Protein AF-A0A315W6N1-F1 (afdb_monomer_lite)

Structure (mmCIF, N/CA/C/O backbone):
data_AF-A0A315W6N1-F1
#
_entry.id   AF-A0A315W6N1-F1
#
loop_
_atom_site.group_PDB
_atom_site.id
_atom_site.type_symbol
_atom_site.label_atom_id
_atom_site.label_alt_id
_atom_site.label_comp_id
_atom_site.label_asym_id
_atom_site.label_entity_id
_atom_site.label_seq_id
_atom_site.pdbx_PDB_ins_code
_atom_site.Cartn_x
_atom_site.Cartn_y
_atom_site.Cartn_z
_atom_site.occupancy
_atom_site.B_iso_or_equiv
_atom_site.auth_seq_id
_atom_site.auth_comp_id
_atom_site.auth_asym_id
_atom_site.auth_atom_id
_atom_site.pdbx_PDB_model_num
ATOM 1 N N . MET A 1 1 ? 0.688 -37.780 56.821 1.00 41.09 1 MET A N 1
ATOM 2 C CA . MET A 1 1 ? -0.198 -38.373 55.803 1.00 41.09 1 MET A CA 1
ATOM 3 C C . MET A 1 1 ? -1.465 -37.542 55.760 1.00 41.09 1 MET A C 1
ATOM 5 O O . MET A 1 1 ? -2.356 -37.857 56.520 1.00 41.09 1 MET A O 1
ATOM 9 N N . GLU A 1 2 ? -1.537 -36.504 54.927 1.00 34.81 2 GLU A N 1
ATOM 10 C CA . GLU A 1 2 ? -2.810 -35.935 54.454 1.00 34.81 2 GLU A CA 1
ATOM 11 C C . GLU A 1 2 ? -2.574 -35.399 53.032 1.00 34.81 2 GLU A C 1
ATOM 13 O O . GLU A 1 2 ? -1.583 -34.718 52.773 1.00 34.81 2 GLU A O 1
ATOM 18 N N . ASN A 1 3 ? -3.429 -35.819 52.099 1.00 36.28 3 ASN A N 1
ATOM 19 C CA . ASN A 1 3 ? -3.383 -35.550 50.659 1.00 36.28 3 ASN A CA 1
ATOM 20 C C . ASN A 1 3 ? -4.446 -34.479 50.334 1.00 36.28 3 ASN A C 1
ATOM 22 O O . ASN A 1 3 ? -5.565 -34.609 50.836 1.00 36.28 3 ASN A O 1
ATOM 26 N N . PRO A 1 4 ? -4.163 -33.450 49.512 1.00 49.31 4 PRO A N 1
ATOM 27 C CA . PRO A 1 4 ? -5.117 -32.387 49.226 1.00 49.31 4 PRO A CA 1
ATOM 28 C C . PRO A 1 4 ? -6.040 -32.770 48.061 1.00 49.31 4 PRO A C 1
ATOM 30 O O . PRO A 1 4 ? -5.593 -33.142 46.974 1.00 49.31 4 PRO A O 1
ATOM 33 N N . ALA A 1 5 ? -7.350 -32.636 48.259 1.00 43.50 5 ALA A N 1
ATOM 34 C CA . ALA A 1 5 ? -8.322 -32.740 47.178 1.00 43.50 5 ALA A CA 1
ATOM 35 C C . ALA A 1 5 ? -8.389 -31.416 46.399 1.00 43.50 5 ALA A C 1
ATOM 37 O O . ALA A 1 5 ? -9.042 -30.454 46.792 1.00 43.50 5 ALA A O 1
ATOM 38 N N . ASN A 1 6 ? -7.648 -31.404 45.292 1.00 46.44 6 ASN A N 1
ATOM 39 C CA . ASN A 1 6 ? -7.993 -30.840 43.988 1.00 46.44 6 ASN A CA 1
ATOM 40 C C . ASN A 1 6 ? -9.390 -30.186 43.885 1.00 46.44 6 ASN A C 1
ATOM 42 O O . ASN A 1 6 ? -10.409 -30.871 43.952 1.00 46.44 6 ASN A O 1
ATOM 46 N N . ASN A 1 7 ? -9.428 -28.891 43.562 1.00 38.75 7 ASN A N 1
ATOM 47 C CA . ASN A 1 7 ? -10.513 -28.362 42.741 1.00 38.75 7 ASN A CA 1
ATOM 48 C C . ASN A 1 7 ? -9.963 -27.386 41.698 1.00 38.75 7 ASN A C 1
ATOM 50 O O . ASN A 1 7 ? -9.967 -26.165 41.853 1.00 38.75 7 ASN A O 1
ATOM 54 N N . SER A 1 8 ? -9.452 -27.979 40.626 1.00 47.84 8 SER A N 1
ATOM 55 C CA . SER A 1 8 ? -9.301 -27.348 39.324 1.00 47.84 8 SER A CA 1
ATOM 56 C C . SER A 1 8 ? -10.637 -26.758 38.851 1.00 47.84 8 SER A C 1
ATOM 58 O O . SER A 1 8 ? -11.593 -27.467 38.550 1.00 47.84 8 SER A O 1
ATOM 60 N N . LYS A 1 9 ? -10.693 -25.430 38.730 1.00 38.56 9 LYS A N 1
ATOM 61 C CA . LYS A 1 9 ? -11.687 -24.747 37.896 1.00 38.56 9 LYS A CA 1
ATOM 62 C C . LYS A 1 9 ? -10.965 -23.935 36.832 1.00 38.56 9 LYS A C 1
ATOM 64 O O . LYS A 1 9 ? -10.601 -22.784 37.045 1.00 38.56 9 LYS A O 1
ATOM 69 N N . HIS A 1 10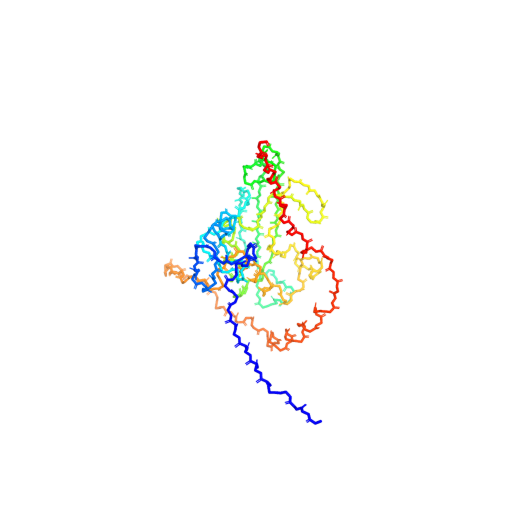 ? -10.787 -24.552 35.669 1.00 45.28 10 HIS A N 1
ATOM 70 C CA . HIS A 1 10 ? -10.715 -23.807 34.420 1.00 45.28 10 HIS A CA 1
ATOM 71 C C . HIS A 1 10 ? -12.107 -23.235 34.124 1.00 45.28 10 HIS A C 1
ATOM 73 O O . HIS A 1 10 ? -13.071 -23.989 34.005 1.00 45.28 10 HIS A O 1
ATOM 79 N N . ALA A 1 11 ? -12.201 -21.912 33.994 1.00 37.06 11 ALA A N 1
ATOM 80 C CA . ALA A 1 11 ? -13.303 -21.230 33.325 1.00 37.06 11 ALA A CA 1
ATOM 81 C C . ALA A 1 11 ? -12.734 -20.022 32.569 1.00 37.06 11 ALA A C 1
ATOM 83 O O . ALA A 1 11 ? -12.461 -18.961 33.126 1.00 37.06 11 ALA A O 1
ATOM 84 N N . ASP A 1 12 ? -12.499 -20.258 31.287 1.00 48.00 12 ASP A N 1
ATOM 85 C CA . ASP A 1 12 ? -12.199 -19.287 30.249 1.00 48.00 12 ASP A CA 1
ATOM 86 C C . ASP A 1 12 ? -13.423 -18.383 30.002 1.00 48.00 12 ASP A C 1
ATOM 88 O O . ASP A 1 12 ? -14.445 -18.851 29.508 1.00 48.00 12 ASP A O 1
ATOM 92 N N . SER A 1 13 ? -13.343 -17.110 30.410 1.00 55.47 13 SER A N 1
ATOM 93 C CA . SER A 1 13 ? -13.981 -15.955 29.754 1.00 55.47 13 SER A CA 1
ATOM 94 C C . SER A 1 13 ? -13.585 -14.686 30.515 1.00 55.47 13 SER A C 1
ATOM 96 O O . SER A 1 13 ? -14.307 -14.231 31.409 1.00 55.47 13 SER A O 1
ATOM 98 N N . THR A 1 14 ? -12.427 -14.098 30.224 1.00 60.78 14 THR A N 1
ATOM 99 C CA . THR A 1 14 ? -12.095 -12.806 30.834 1.00 60.78 14 THR A CA 1
ATOM 100 C C . THR A 1 14 ? -13.038 -11.772 30.228 1.00 60.78 14 THR A C 1
ATOM 102 O O . THR A 1 14 ? -12.914 -11.377 29.072 1.00 60.78 14 THR A O 1
ATOM 105 N N . GLY A 1 15 ? -14.064 -11.370 30.981 1.00 82.75 15 GLY A N 1
ATOM 106 C CA . GLY A 1 15 ? -15.025 -10.328 30.605 1.00 82.75 15 GLY A CA 1
ATOM 107 C C . GLY A 1 15 ? -14.396 -8.935 30.513 1.00 82.75 15 GLY A C 1
ATOM 108 O O . GLY A 1 15 ? -15.095 -7.945 30.725 1.00 82.75 15 GLY A O 1
ATOM 109 N N . ASP A 1 16 ? -13.102 -8.877 30.211 1.00 94.56 16 ASP A N 1
ATOM 110 C CA . ASP A 1 16 ? -12.233 -7.719 30.198 1.00 94.56 16 ASP A CA 1
ATOM 111 C C . ASP A 1 16 ? -12.015 -7.253 28.761 1.00 94.56 16 ASP A C 1
ATOM 113 O O . ASP A 1 16 ? -11.921 -8.017 27.799 1.00 94.56 16 ASP A O 1
ATOM 117 N N . CYS A 1 17 ? -11.972 -5.943 28.603 1.00 95.75 17 CYS A N 1
ATOM 118 C CA . CYS A 1 17 ? -11.804 -5.275 27.336 1.00 95.75 17 CYS A CA 1
ATOM 119 C C . CYS A 1 17 ? -10.320 -5.252 26.972 1.00 95.75 17 CYS A C 1
ATOM 121 O O . CYS A 1 17 ? -9.529 -4.601 27.645 1.00 95.75 17 CYS A O 1
ATOM 123 N N . ALA A 1 18 ? -9.936 -5.841 25.838 1.00 94.81 18 ALA A N 1
ATOM 124 C CA . ALA A 1 18 ? -8.539 -5.840 25.382 1.00 94.81 18 ALA A CA 1
ATOM 125 C C . ALA A 1 18 ? -7.976 -4.447 25.000 1.00 94.81 18 ALA A C 1
ATOM 127 O O . ALA A 1 18 ? -6.825 -4.350 24.586 1.00 94.81 18 ALA A O 1
ATOM 128 N N . ILE A 1 19 ? -8.778 -3.377 25.091 1.00 95.88 19 ILE A N 1
ATOM 129 C CA . ILE A 1 19 ? -8.357 -1.999 24.790 1.00 95.88 19 ILE A CA 1
ATOM 130 C C . ILE A 1 19 ? -8.013 -1.233 26.074 1.00 95.88 19 ILE A C 1
ATOM 132 O O . ILE A 1 19 ? -6.941 -0.641 26.145 1.00 95.88 19 ILE A O 1
ATOM 136 N N . CYS A 1 20 ? -8.904 -1.226 27.074 1.00 96.50 20 CYS A N 1
ATOM 137 C CA . CYS A 1 20 ? -8.660 -0.544 28.354 1.00 96.50 20 CYS A CA 1
ATOM 138 C C . CYS A 1 20 ? -8.134 -1.472 29.456 1.00 96.50 20 CYS A C 1
ATOM 140 O O . CYS A 1 20 ? -7.689 -0.979 30.482 1.00 96.50 20 CYS A O 1
ATOM 142 N N . LEU A 1 21 ? -8.147 -2.790 29.231 1.00 94.81 21 LEU A N 1
ATOM 143 C CA . LEU A 1 21 ? -7.741 -3.836 30.179 1.00 94.81 21 LEU A CA 1
ATOM 144 C C . LEU A 1 21 ? -8.609 -3.913 31.448 1.00 94.81 21 LEU A C 1
ATOM 146 O O . LEU A 1 21 ? -8.225 -4.546 32.424 1.00 94.81 21 LEU A O 1
ATOM 150 N N . GLU A 1 22 ? -9.794 -3.307 31.415 1.00 95.81 22 GLU A N 1
ATOM 151 C CA . GLU A 1 22 ? -10.796 -3.346 32.483 1.00 95.81 22 GLU A CA 1
ATOM 152 C C . GLU A 1 22 ? -12.019 -4.165 32.058 1.00 95.81 22 GLU A C 1
ATOM 154 O O . GLU A 1 22 ? -12.224 -4.420 30.868 1.00 95.81 22 GLU A O 1
ATOM 159 N N . ARG A 1 23 ? -12.892 -4.510 33.012 1.00 96.38 23 ARG A N 1
ATOM 160 C CA . ARG A 1 23 ? -14.162 -5.194 32.735 1.00 96.38 23 ARG A CA 1
ATOM 161 C C . ARG A 1 23 ? -14.982 -4.441 31.683 1.00 96.38 23 ARG A C 1
ATOM 163 O O . ARG A 1 23 ? -15.163 -3.228 31.771 1.00 96.38 23 ARG A O 1
ATOM 170 N N . ILE A 1 24 ? -15.528 -5.170 30.712 1.00 96.81 24 ILE A N 1
ATOM 171 C CA . ILE A 1 24 ? -16.281 -4.600 29.592 1.00 96.81 24 ILE A CA 1
ATOM 172 C C . ILE A 1 24 ? -17.498 -3.809 30.091 1.00 96.81 24 ILE A C 1
ATOM 174 O O . ILE A 1 24 ? -18.449 -4.374 30.631 1.00 96.81 24 ILE A O 1
ATOM 178 N N . GLN A 1 25 ? -17.495 -2.507 29.807 1.00 95.94 25 GLN A N 1
ATOM 179 C CA . GLN A 1 25 ? -18.607 -1.583 30.034 1.00 95.94 25 GLN A CA 1
ATOM 180 C C . GLN A 1 25 ? -19.363 -1.330 28.729 1.00 95.94 25 GLN A C 1
ATOM 182 O O . GLN A 1 25 ? -18.738 -1.058 27.705 1.00 95.94 25 GLN A O 1
ATOM 187 N N . ARG A 1 26 ? -20.705 -1.379 28.745 1.00 95.94 26 ARG A N 1
ATOM 188 C CA . ARG A 1 26 ? -21.548 -1.228 27.534 1.00 95.94 26 ARG A CA 1
ATOM 189 C C . ARG A 1 26 ? -21.037 -2.114 26.385 1.00 95.94 26 ARG A C 1
ATOM 191 O O . ARG A 1 26 ? -20.502 -1.629 25.388 1.00 95.94 26 ARG A O 1
ATOM 198 N N . LYS A 1 27 ? -21.142 -3.433 26.577 1.00 96.56 27 LYS A N 1
ATOM 199 C CA . LYS A 1 27 ? -20.578 -4.457 25.685 1.00 96.56 27 LYS A CA 1
ATOM 200 C C . LYS A 1 27 ? -21.007 -4.249 24.232 1.00 96.56 27 LYS A C 1
ATOM 202 O O . LYS A 1 27 ? -22.193 -4.279 23.918 1.00 96.56 27 LYS A O 1
ATOM 207 N N . LYS A 1 28 ? -20.022 -4.145 23.341 1.00 96.81 28 LYS A N 1
ATOM 208 C CA . LYS A 1 28 ? -20.209 -4.187 21.889 1.00 96.81 28 LYS A CA 1
ATOM 209 C C . LYS A 1 28 ? -19.492 -5.408 21.328 1.00 96.81 28 LYS A C 1
ATOM 211 O O . LYS A 1 28 ? -18.271 -5.517 21.443 1.00 96.81 28 LYS A O 1
ATOM 216 N N . THR A 1 29 ? -20.249 -6.324 20.733 1.00 96.19 29 THR A N 1
ATOM 217 C CA . THR A 1 29 ? -19.716 -7.531 20.088 1.00 96.19 29 THR A CA 1
ATOM 218 C C . THR A 1 29 ? -19.671 -7.328 18.583 1.00 96.19 29 THR A C 1
ATOM 220 O O . THR A 1 29 ? -20.658 -6.941 17.960 1.00 96.19 29 THR A O 1
ATOM 223 N N . LEU A 1 30 ? -18.500 -7.555 17.998 1.00 95.88 30 LEU A N 1
ATOM 224 C CA . LEU A 1 30 ? -18.283 -7.422 16.563 1.00 95.88 30 LEU A CA 1
ATOM 225 C C . LEU A 1 30 ? -18.677 -8.710 15.817 1.00 95.88 30 LEU A C 1
ATOM 227 O O . LEU A 1 30 ? -18.815 -9.764 16.426 1.00 95.88 30 LEU A O 1
ATOM 231 N N . LYS A 1 31 ? -18.772 -8.664 14.478 1.00 93.50 31 LYS A N 1
ATOM 232 C CA . LYS A 1 31 ? -19.090 -9.843 13.632 1.00 93.50 31 LYS A CA 1
ATOM 233 C C . LYS A 1 31 ? -18.074 -10.987 13.757 1.00 93.50 31 LYS A C 1
ATOM 235 O O . LYS A 1 31 ? -18.389 -12.127 13.453 1.00 93.50 31 LYS A O 1
ATOM 240 N N . CYS A 1 32 ? -16.849 -10.681 14.182 1.00 94.69 32 CYS A N 1
ATOM 241 C CA . CYS A 1 32 ? -15.812 -11.663 14.493 1.00 94.69 32 CYS A CA 1
ATOM 242 C C . CYS A 1 32 ? -15.909 -12.208 15.930 1.00 94.69 32 CYS A C 1
ATOM 244 O O . CYS A 1 32 ? -14.930 -12.749 16.427 1.00 94.69 32 CYS A O 1
ATOM 246 N N . GLN A 1 33 ? -17.034 -11.996 16.620 1.00 95.56 33 GLN A N 1
ATOM 247 C CA . GLN A 1 33 ? -17.352 -12.460 17.978 1.00 95.56 33 GLN A CA 1
ATOM 248 C C . GLN A 1 33 ? -16.499 -11.889 19.128 1.00 95.56 33 GLN A C 1
ATOM 250 O O . GLN A 1 33 ? -16.833 -12.076 20.297 1.00 95.56 33 GLN A O 1
ATOM 255 N N . HIS A 1 34 ? -15.467 -11.100 18.835 1.00 96.06 34 HIS A N 1
ATOM 256 C CA . HIS A 1 34 ? -14.735 -10.335 19.846 1.00 96.06 34 HIS A CA 1
ATOM 257 C C . HIS A 1 34 ? -15.589 -9.207 20.440 1.00 96.06 34 HIS A C 1
ATOM 259 O O . HIS A 1 34 ? -16.316 -8.517 19.719 1.00 96.06 34 HIS A O 1
ATOM 265 N N . SER A 1 35 ? -15.480 -9.013 21.756 1.00 97.38 35 SER A N 1
ATOM 266 C CA . SER A 1 35 ? -16.266 -8.041 22.521 1.00 97.38 35 SER A CA 1
ATOM 267 C C . SER A 1 35 ? -15.374 -7.013 23.213 1.00 97.38 35 SER A C 1
ATOM 269 O O . SER A 1 35 ? -14.309 -7.355 23.714 1.00 97.38 35 SER A O 1
ATOM 271 N N . PHE A 1 36 ? -15.824 -5.760 23.249 1.00 97.88 36 PHE A N 1
ATOM 272 C CA . PHE A 1 36 ? -15.099 -4.626 23.833 1.00 97.88 36 PHE A CA 1
ATOM 273 C C . PHE A 1 36 ? -16.079 -3.676 24.531 1.00 97.88 36 PHE A C 1
ATOM 275 O O . PHE A 1 36 ? -17.294 -3.770 24.316 1.00 97.88 36 PHE A O 1
ATOM 282 N N . CYS A 1 37 ? -15.565 -2.717 25.307 1.00 98.06 37 CYS A N 1
ATOM 283 C CA . CYS A 1 37 ? -16.366 -1.554 25.692 1.00 98.06 37 CYS A CA 1
ATOM 284 C C . CYS A 1 37 ? -16.761 -0.763 24.438 1.00 98.06 37 CYS A C 1
ATOM 286 O O . CYS A 1 37 ? -15.898 -0.542 23.581 1.00 98.06 37 CYS A O 1
ATOM 288 N N . SER A 1 38 ? -18.015 -0.302 24.330 1.00 97.19 38 SER A N 1
ATOM 289 C CA . SER A 1 38 ? -18.475 0.429 23.134 1.00 97.19 38 SER A CA 1
ATOM 290 C C . SER A 1 38 ? -17.589 1.636 22.821 1.00 97.19 38 SER A C 1
ATOM 292 O O . SER A 1 38 ? -17.120 1.773 21.697 1.00 97.19 38 SER A O 1
ATOM 294 N N . GLU A 1 39 ? -17.275 2.465 23.816 1.00 97.50 39 GLU A N 1
ATOM 295 C CA . GLU A 1 39 ? -16.451 3.664 23.609 1.00 97.50 39 GLU A CA 1
ATOM 296 C C . GLU A 1 39 ? -15.015 3.338 23.199 1.00 97.50 39 GLU A C 1
ATOM 298 O O . GLU A 1 39 ? -14.437 4.032 22.356 1.00 97.50 39 GLU A O 1
ATOM 303 N N . CYS A 1 40 ? -14.445 2.260 23.743 1.00 97.44 40 CYS A N 1
ATOM 304 C CA . CYS A 1 40 ? -13.106 1.820 23.381 1.00 97.44 40 CYS A CA 1
ATOM 305 C C . CYS A 1 40 ? -13.051 1.415 21.906 1.00 97.44 40 CYS A C 1
ATOM 307 O O . CYS A 1 40 ? -12.199 1.904 21.162 1.00 97.44 40 CYS A O 1
ATOM 309 N N . ILE A 1 41 ? -13.971 0.554 21.459 1.00 97.00 41 ILE A N 1
ATOM 310 C CA . ILE A 1 41 ? -13.953 0.079 20.073 1.00 97.00 41 ILE A CA 1
ATOM 311 C C . ILE A 1 41 ? -14.361 1.169 19.080 1.00 97.00 41 ILE A C 1
ATOM 313 O O . ILE A 1 41 ? -13.773 1.252 18.004 1.00 97.00 41 ILE A O 1
ATOM 317 N N . ASP A 1 42 ? -15.283 2.061 19.454 1.00 95.75 42 ASP A N 1
ATOM 318 C CA . ASP A 1 42 ? -15.670 3.200 18.618 1.00 95.75 42 ASP A CA 1
ATOM 319 C C . ASP A 1 42 ? -14.501 4.175 18.430 1.00 95.75 42 ASP A C 1
ATOM 321 O O . ASP A 1 42 ? -14.309 4.715 17.341 1.00 95.75 42 ASP A O 1
ATOM 325 N N . SER A 1 43 ? -13.663 4.349 19.456 1.00 95.38 43 SER A N 1
ATOM 326 C CA . SER A 1 43 ? -12.442 5.158 19.365 1.00 95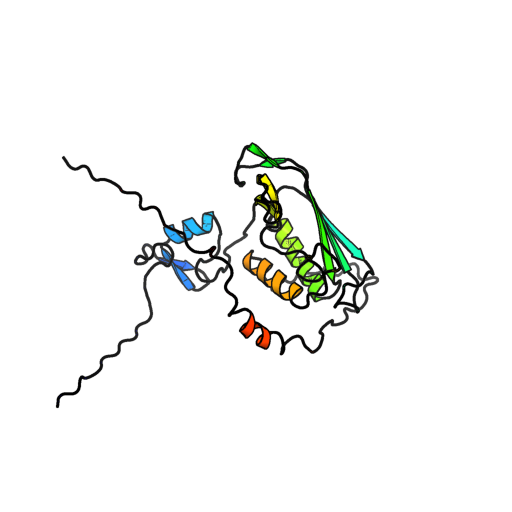.38 43 SER A CA 1
ATOM 327 C C . SER A 1 43 ? -11.397 4.546 18.439 1.00 95.38 43 SER A C 1
ATOM 329 O O . SER A 1 43 ? -10.818 5.261 17.622 1.00 95.38 43 SER A O 1
ATOM 331 N N . VAL A 1 44 ? -11.206 3.224 18.494 1.00 94.62 44 VAL A N 1
ATOM 332 C CA . VAL A 1 44 ? -10.337 2.517 17.541 1.00 94.62 44 VAL A CA 1
ATOM 333 C C . VAL A 1 44 ? -10.874 2.657 16.116 1.00 94.62 44 VAL A C 1
ATOM 335 O O . VAL A 1 44 ? -10.113 2.983 15.206 1.00 94.62 44 VAL A O 1
ATOM 338 N N . PHE A 1 45 ? -12.180 2.469 15.912 1.00 94.06 45 PHE A N 1
ATOM 339 C CA . PHE A 1 45 ? -12.792 2.493 14.582 1.00 94.06 45 PHE A CA 1
ATOM 340 C C . PHE A 1 45 ? -12.739 3.858 13.897 1.00 94.06 45 PHE A C 1
ATOM 342 O O . PHE A 1 45 ? -12.694 3.894 12.668 1.00 94.06 45 PHE A O 1
ATOM 349 N N . ARG A 1 46 ? -12.661 4.962 14.655 1.00 90.38 46 ARG A N 1
ATOM 350 C CA . ARG A 1 46 ? -12.400 6.298 14.089 1.00 90.38 46 ARG A CA 1
ATOM 351 C C . ARG A 1 46 ? -11.033 6.407 13.406 1.00 90.38 46 ARG A C 1
ATOM 353 O O . ARG A 1 46 ? -10.888 7.210 12.493 1.00 90.38 46 ARG A O 1
ATOM 360 N N . LEU A 1 47 ? -10.048 5.608 13.823 1.00 87.62 47 LEU A N 1
ATOM 361 C CA . LEU A 1 47 ? -8.692 5.611 13.259 1.00 87.62 47 LEU A CA 1
ATOM 362 C C . LEU A 1 47 ? -8.484 4.475 12.253 1.00 87.62 47 LEU A C 1
ATOM 364 O O . LEU A 1 47 ? -7.980 4.674 11.149 1.00 87.62 47 LEU A O 1
ATOM 368 N N . LYS A 1 48 ? -8.861 3.258 12.645 1.00 90.12 48 LYS A N 1
ATOM 369 C CA . LYS A 1 48 ? -8.754 2.050 11.833 1.00 90.12 48 LYS A CA 1
ATOM 370 C C . LYS A 1 48 ? -9.955 1.164 12.148 1.00 90.12 48 LYS A C 1
ATOM 372 O O . LYS A 1 48 ? -10.032 0.625 13.253 1.00 90.12 48 LYS A O 1
ATOM 377 N N . PRO A 1 49 ? -10.871 0.940 11.196 1.00 92.88 49 PRO A N 1
ATOM 378 C CA . PRO A 1 49 ? -12.058 0.142 11.438 1.00 92.88 49 PRO A CA 1
ATOM 379 C C . PRO A 1 49 ? -11.722 -1.351 11.339 1.00 92.88 49 PRO A C 1
ATOM 381 O O . PRO A 1 49 ? -12.202 -2.060 10.460 1.00 92.88 49 PRO A O 1
ATOM 384 N N . ALA A 1 50 ? -10.836 -1.827 12.209 1.00 93.56 50 ALA A N 1
ATOM 385 C CA . ALA A 1 50 ? -10.411 -3.214 12.290 1.00 93.56 50 ALA A CA 1
ATOM 386 C C . ALA A 1 50 ? -10.451 -3.684 13.744 1.00 93.56 50 ALA A C 1
ATOM 388 O O . ALA A 1 50 ? -10.104 -2.937 14.657 1.00 93.56 50 ALA A O 1
ATOM 389 N N . CYS A 1 51 ? -10.880 -4.925 13.967 1.00 94.31 51 CYS A N 1
ATOM 390 C CA . CYS A 1 51 ? -10.880 -5.518 15.300 1.00 94.31 51 CYS A CA 1
ATOM 391 C C . CYS A 1 51 ? -9.449 -5.529 15.882 1.00 94.31 51 CYS A C 1
ATOM 393 O O . CYS A 1 51 ? -8.566 -6.092 15.234 1.00 94.31 51 CYS A O 1
ATOM 395 N N . PRO A 1 52 ? -9.215 -5.003 17.100 1.00 93.94 52 PRO A N 1
ATOM 396 C CA . PRO A 1 52 ? -7.895 -5.025 17.739 1.00 93.94 52 PRO A CA 1
ATOM 397 C C . PRO A 1 52 ? -7.307 -6.421 17.970 1.00 93.94 52 PRO A C 1
ATOM 399 O O . PRO A 1 52 ? -6.096 -6.551 18.083 1.00 93.94 52 PRO A O 1
ATOM 402 N N . ILE A 1 53 ? -8.152 -7.456 18.042 1.00 93.00 53 ILE A N 1
ATOM 403 C CA . ILE A 1 53 ? -7.724 -8.829 18.347 1.00 93.00 53 ILE A CA 1
ATOM 404 C C . ILE A 1 53 ? -7.365 -9.594 17.069 1.00 93.00 53 ILE A C 1
ATOM 406 O O . ILE A 1 53 ? -6.294 -10.178 16.976 1.00 93.00 53 ILE A O 1
ATOM 410 N N . CYS A 1 54 ? -8.243 -9.587 16.062 1.00 91.88 54 CYS A N 1
ATOM 411 C CA . CYS A 1 54 ? -8.063 -10.411 14.856 1.00 91.88 54 CYS A CA 1
ATOM 412 C C .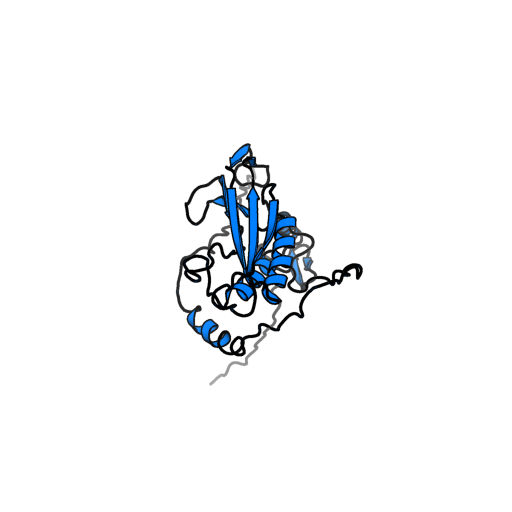 CYS A 1 54 ? -7.886 -9.622 13.554 1.00 91.88 54 CYS A C 1
ATOM 414 O O . CYS A 1 54 ? -7.817 -10.217 12.480 1.00 91.88 54 CYS A O 1
ATOM 416 N N . ASN A 1 55 ? -7.865 -8.287 13.615 1.00 89.69 55 ASN A N 1
ATOM 417 C CA . ASN A 1 55 ? -7.703 -7.388 12.467 1.00 89.69 55 ASN A CA 1
ATOM 418 C C . ASN A 1 55 ? -8.770 -7.562 11.359 1.00 89.69 55 ASN A C 1
ATOM 420 O O . ASN A 1 55 ? -8.567 -7.145 10.220 1.00 89.69 55 ASN A O 1
ATOM 424 N N . THR A 1 56 ? -9.930 -8.154 11.679 1.00 90.50 56 THR A N 1
ATOM 425 C CA . THR A 1 56 ? -11.088 -8.181 10.768 1.00 90.50 56 THR A CA 1
ATOM 426 C C . THR A 1 56 ? -11.572 -6.753 10.537 1.00 90.50 56 THR A C 1
ATOM 428 O O . THR A 1 56 ? -11.840 -6.050 11.510 1.00 90.50 56 THR A O 1
ATOM 431 N N . PHE A 1 57 ? -11.686 -6.328 9.277 1.00 90.62 57 PHE A N 1
ATOM 432 C CA . PHE A 1 57 ? -12.117 -4.977 8.908 1.00 90.62 57 PHE A CA 1
ATOM 433 C C . PHE A 1 57 ? -13.646 -4.824 8.887 1.00 90.62 57 PHE A C 1
ATOM 435 O O . PHE A 1 57 ? -14.373 -5.740 8.502 1.00 90.62 57 PHE A O 1
ATOM 442 N N . TYR A 1 58 ? -14.120 -3.636 9.258 1.00 89.69 58 TYR A N 1
ATOM 443 C CA . TYR A 1 58 ? -15.524 -3.251 9.363 1.00 89.69 58 TYR A CA 1
ATOM 444 C C . TYR A 1 58 ? -15.791 -2.016 8.497 1.00 89.69 58 TYR A C 1
ATOM 446 O O . TYR A 1 58 ? -15.522 -0.891 8.891 1.00 89.69 58 TYR A O 1
ATOM 454 N N . GLY A 1 59 ? -16.335 -2.216 7.298 1.00 86.50 59 GLY A N 1
ATOM 455 C CA . GLY A 1 59 ? -16.544 -1.129 6.336 1.00 86.50 59 GLY A CA 1
ATOM 456 C C . GLY A 1 59 ? -15.329 -0.886 5.437 1.00 86.50 59 GLY A C 1
ATOM 457 O O . GLY A 1 59 ? -14.477 -1.761 5.266 1.00 86.50 59 GLY A O 1
ATOM 458 N N . VAL A 1 60 ? -15.282 0.286 4.800 1.00 84.56 60 VAL A N 1
ATOM 459 C CA . VAL A 1 60 ? -14.221 0.636 3.847 1.00 84.56 60 VAL A CA 1
ATOM 460 C C . VAL A 1 60 ? -13.125 1.404 4.572 1.00 84.56 60 VAL A C 1
ATOM 462 O O . VAL A 1 60 ? -13.333 2.529 5.008 1.00 84.56 60 VAL A O 1
ATOM 465 N N . TYR A 1 61 ? -11.945 0.795 4.675 1.00 89.38 61 TYR A N 1
ATOM 466 C CA . TYR A 1 61 ? -10.750 1.476 5.158 1.00 89.38 61 TYR A CA 1
ATOM 467 C C . TYR A 1 61 ? -10.044 2.189 4.005 1.00 89.38 61 TYR A C 1
ATOM 469 O O . TYR A 1 61 ? -9.729 1.567 2.984 1.00 89.38 61 TYR A O 1
ATOM 477 N N . THR A 1 62 ? -9.803 3.485 4.185 1.00 92.69 62 THR A N 1
ATOM 478 C CA . THR A 1 62 ? -9.050 4.329 3.257 1.00 92.69 62 THR A CA 1
ATOM 479 C C . THR A 1 62 ? -7.825 4.910 3.945 1.00 92.69 62 THR A C 1
ATOM 481 O O . THR A 1 62 ? -7.884 5.246 5.125 1.00 92.69 62 THR A O 1
ATOM 484 N N . GLY A 1 63 ? -6.723 5.033 3.213 1.00 94.94 63 GLY A N 1
ATOM 485 C CA . GLY A 1 63 ? -5.496 5.638 3.721 1.00 94.94 63 GLY A CA 1
ATOM 486 C C . GLY A 1 63 ? -5.343 7.113 3.355 1.00 94.94 63 GLY A C 1
ATOM 487 O O . GLY A 1 63 ? -6.273 7.780 2.899 1.00 94.94 63 GLY A O 1
ATOM 488 N N . THR A 1 64 ? -4.121 7.600 3.540 1.00 96.88 64 THR A N 1
ATOM 489 C CA . THR A 1 64 ? -3.711 9.003 3.406 1.00 96.88 64 THR A CA 1
ATOM 490 C C . THR A 1 64 ? -2.828 9.234 2.177 1.00 96.88 64 THR A C 1
ATOM 492 O O . THR A 1 64 ? -2.138 10.236 2.085 1.00 96.88 64 THR A O 1
ATOM 495 N N . GLN A 1 65 ? -2.808 8.323 1.201 1.00 98.31 65 GLN A N 1
ATOM 496 C CA . GLN A 1 65 ? -2.075 8.530 -0.054 1.00 98.31 65 GLN A CA 1
ATOM 497 C C . GLN A 1 65 ? -2.508 9.844 -0.744 1.00 98.31 65 GLN A C 1
ATOM 499 O O . GLN A 1 65 ? -3.710 10.054 -0.925 1.00 98.31 65 GLN A O 1
ATOM 504 N N . PRO A 1 66 ? -1.583 10.710 -1.187 1.00 97.88 66 PRO A N 1
ATOM 505 C CA . PRO A 1 66 ? -1.917 11.884 -1.996 1.00 97.88 66 PRO A CA 1
ATOM 506 C C . PRO A 1 66 ? -2.597 11.552 -3.334 1.00 97.88 66 PRO A C 1
ATOM 508 O O . PRO A 1 66 ? -2.544 10.422 -3.817 1.00 97.88 66 PRO A O 1
ATOM 511 N N . GLN A 1 67 ? -3.208 12.553 -3.969 1.00 97.44 67 GLN A N 1
ATOM 512 C CA . GLN A 1 67 ? -3.702 12.426 -5.346 1.00 97.44 67 GLN A CA 1
ATOM 513 C C . GLN A 1 67 ? -2.542 12.085 -6.294 1.00 97.44 67 GLN A C 1
ATOM 515 O O . GLN A 1 67 ? -1.483 12.707 -6.246 1.00 97.44 67 GLN A O 1
ATOM 520 N N . GLY A 1 68 ? -2.738 11.087 -7.153 1.00 97.94 68 GLY A N 1
ATOM 521 C CA . GLY A 1 68 ? -1.722 10.596 -8.079 1.00 97.94 68 GLY A CA 1
ATOM 522 C C . GLY A 1 68 ? -2.288 9.556 -9.036 1.00 97.94 68 GLY A C 1
ATOM 523 O O . GLY A 1 68 ? -3.479 9.247 -9.014 1.00 97.94 68 GLY A O 1
ATOM 524 N N . THR A 1 69 ? -1.425 8.990 -9.874 1.00 98.56 69 THR A N 1
ATOM 525 C CA . THR A 1 69 ? -1.810 8.025 -10.910 1.00 98.56 69 THR A CA 1
ATOM 526 C C . THR A 1 69 ? -1.085 6.696 -10.742 1.00 98.56 69 THR A C 1
ATOM 528 O O . THR A 1 69 ? 0.024 6.633 -10.215 1.00 98.56 69 THR A O 1
ATOM 531 N N . MET A 1 70 ? -1.735 5.630 -11.205 1.00 98.56 70 MET A N 1
ATOM 532 C CA . MET A 1 70 ? -1.179 4.284 -11.315 1.00 98.56 70 MET A CA 1
ATOM 533 C C . MET A 1 70 ? -1.455 3.783 -12.734 1.00 98.56 70 MET A C 1
ATOM 535 O O . MET A 1 70 ? -2.605 3.501 -13.078 1.00 98.56 70 MET A O 1
ATOM 539 N N . THR A 1 71 ? -0.431 3.643 -13.562 1.00 98.56 71 THR A N 1
ATOM 540 C CA . THR A 1 71 ? -0.536 3.089 -14.918 1.00 98.56 71 THR A CA 1
ATOM 541 C C . THR A 1 71 ? 0.085 1.699 -14.960 1.00 98.56 71 THR A C 1
ATOM 543 O O . THR A 1 71 ? 0.932 1.351 -14.138 1.00 98.56 71 THR A O 1
ATOM 546 N N . VAL A 1 72 ? -0.417 0.855 -15.859 1.00 98.69 72 VAL A N 1
ATOM 547 C CA . VAL A 1 72 ? 0.028 -0.535 -15.996 1.00 98.69 72 VAL A CA 1
ATOM 548 C C . VAL A 1 72 ? 0.314 -0.814 -17.454 1.00 98.69 72 VAL A C 1
ATOM 550 O O . VAL A 1 72 ? -0.525 -0.538 -18.310 1.00 98.69 72 VAL A O 1
ATOM 553 N N . THR A 1 73 ? 1.476 -1.393 -17.715 1.00 98.56 73 THR A N 1
ATOM 554 C CA . THR A 1 73 ? 1.874 -1.906 -19.021 1.00 98.56 73 THR A CA 1
ATOM 555 C C . THR A 1 73 ? 2.320 -3.357 -18.884 1.00 98.56 73 THR A C 1
ATOM 557 O O . THR A 1 73 ? 2.719 -3.810 -17.812 1.00 98.56 73 THR A O 1
ATOM 560 N N . HIS A 1 74 ? 2.213 -4.106 -19.975 1.00 98.12 74 HIS A N 1
ATOM 561 C CA . HIS A 1 74 ? 2.651 -5.496 -20.044 1.00 98.12 74 HIS A CA 1
ATOM 562 C C . HIS A 1 74 ? 3.881 -5.585 -20.941 1.00 98.12 74 HIS A C 1
ATOM 564 O O . HIS A 1 74 ? 3.966 -4.898 -21.958 1.00 98.12 74 HIS A O 1
ATOM 570 N N . SER A 1 75 ? 4.828 -6.431 -20.558 1.00 97.62 75 SER A N 1
ATOM 571 C CA . SER A 1 75 ? 6.102 -6.627 -21.235 1.00 97.62 75 SER A CA 1
ATOM 572 C C . SER A 1 75 ? 6.374 -8.114 -21.431 1.00 97.62 75 SER A C 1
ATOM 574 O O . SER A 1 75 ? 6.012 -8.948 -20.602 1.00 97.62 75 SER A O 1
ATOM 576 N N . PHE A 1 76 ? 7.063 -8.455 -22.519 1.00 97.44 76 PHE A N 1
ATOM 577 C CA . PHE A 1 76 ? 7.547 -9.816 -22.762 1.00 97.44 76 PHE A CA 1
ATOM 578 C C . PHE A 1 76 ? 8.808 -10.158 -21.954 1.00 97.44 76 PHE A C 1
ATOM 580 O O . PHE A 1 76 ? 9.237 -11.312 -21.963 1.00 97.44 76 PHE A O 1
ATOM 587 N N . LEU A 1 77 ? 9.396 -9.180 -21.253 1.00 96.94 77 LEU A N 1
ATOM 588 C CA . LEU A 1 77 ? 10.531 -9.406 -20.366 1.00 96.94 77 LEU A CA 1
ATOM 589 C C . LEU A 1 77 ? 10.143 -10.382 -19.254 1.00 96.94 77 LEU A C 1
ATOM 591 O O . LEU A 1 77 ? 9.133 -10.194 -18.572 1.00 96.94 77 LEU A O 1
ATOM 595 N N . LYS A 1 78 ? 10.974 -11.406 -19.074 1.00 97.94 78 LYS A N 1
ATOM 596 C CA . LYS A 1 78 ? 10.810 -12.449 -18.063 1.00 97.94 78 LYS A CA 1
ATOM 597 C C . LYS A 1 78 ? 11.547 -12.044 -16.795 1.00 97.94 78 LYS A C 1
ATOM 599 O O . LYS A 1 78 ? 12.693 -11.603 -16.868 1.00 97.94 78 LYS A O 1
ATOM 604 N N . LEU A 1 79 ? 10.899 -12.198 -15.647 1.00 98.00 79 LEU A N 1
ATOM 605 C CA . LEU A 1 79 ? 11.536 -11.961 -14.353 1.00 98.00 79 LEU A CA 1
ATOM 606 C C . LEU A 1 79 ? 12.235 -13.245 -13.883 1.00 98.00 79 LEU A C 1
ATOM 608 O O . LEU A 1 79 ? 11.673 -14.324 -14.086 1.00 98.00 79 LEU A O 1
ATOM 612 N N . PRO A 1 80 ? 13.409 -13.153 -13.234 1.00 97.94 80 PRO A N 1
ATOM 613 C CA . PRO A 1 80 ? 14.054 -14.309 -12.615 1.00 97.94 80 PRO A CA 1
ATOM 614 C C . PRO A 1 80 ? 13.108 -15.060 -11.660 1.00 97.94 80 PRO A C 1
ATOM 616 O O . PRO A 1 80 ? 12.503 -14.454 -10.771 1.00 97.94 80 PRO A O 1
ATOM 619 N N . GLY A 1 81 ? 12.976 -16.375 -11.847 1.00 96.69 81 GLY A N 1
ATOM 620 C CA . GLY A 1 81 ? 12.031 -17.249 -11.140 1.00 96.69 81 GLY A CA 1
ATOM 621 C C . GLY A 1 81 ? 10.646 -17.364 -11.796 1.00 96.69 81 GLY A C 1
ATOM 622 O O . GLY A 1 81 ? 9.783 -18.075 -11.281 1.00 96.69 81 GLY A O 1
ATOM 623 N N . PHE A 1 82 ? 10.411 -16.662 -12.909 1.00 96.44 82 PHE A N 1
ATOM 624 C CA . PHE A 1 82 ? 9.143 -16.634 -13.645 1.00 96.44 82 PHE A CA 1
ATOM 625 C C . PHE A 1 82 ? 9.366 -16.690 -15.170 1.00 96.44 82 PHE A C 1
ATOM 627 O O . PHE A 1 82 ? 8.806 -15.912 -15.940 1.00 96.44 82 PHE A O 1
ATOM 634 N N . GLU A 1 83 ? 10.161 -17.650 -15.641 1.00 96.38 83 GLU A N 1
ATOM 635 C CA . GLU A 1 83 ? 10.627 -17.762 -17.035 1.00 96.38 83 GLU A CA 1
ATOM 636 C C . GLU A 1 83 ? 9.521 -18.136 -18.042 1.00 96.38 83 GLU A C 1
ATOM 638 O O . GLU A 1 83 ? 9.706 -18.053 -19.265 1.00 96.38 83 GLU A O 1
ATOM 643 N N . ASN A 1 84 ? 8.360 -18.547 -17.533 1.00 95.88 84 ASN A N 1
ATOM 644 C CA . ASN A 1 84 ? 7.223 -19.030 -18.316 1.00 95.88 84 ASN A CA 1
ATOM 645 C C . ASN A 1 84 ? 6.174 -17.951 -18.627 1.00 95.88 84 ASN A C 1
ATOM 647 O O . ASN A 1 84 ? 5.224 -18.224 -19.366 1.00 95.88 84 ASN A O 1
ATOM 651 N N . CYS A 1 85 ? 6.332 -16.738 -18.095 1.00 96.19 85 CYS A N 1
ATOM 652 C CA . CYS A 1 85 ? 5.434 -15.614 -18.338 1.00 96.19 85 CYS A CA 1
ATOM 653 C C . CYS A 1 85 ? 6.204 -14.308 -18.569 1.00 96.19 85 CYS A C 1
ATOM 655 O O . CYS A 1 85 ? 7.396 -14.219 -18.284 1.00 96.19 85 CYS A O 1
ATOM 657 N N . GLY A 1 86 ? 5.517 -13.300 -19.109 1.00 98.06 86 GLY A N 1
ATOM 658 C CA . GLY A 1 86 ? 6.062 -11.947 -19.209 1.00 98.06 86 GLY A CA 1
ATOM 659 C C . GLY A 1 86 ? 6.088 -11.239 -17.853 1.00 98.06 86 GLY A C 1
ATOM 660 O O . GLY A 1 86 ? 6.015 -11.866 -16.792 1.00 98.06 86 GLY A O 1
ATOM 661 N N . SER A 1 87 ? 6.127 -9.914 -17.889 1.00 98.56 87 SER A N 1
ATOM 662 C CA . SER A 1 87 ? 6.065 -9.057 -16.709 1.00 98.56 87 SER A CA 1
ATOM 663 C C . SER A 1 87 ? 5.033 -7.950 -16.872 1.00 98.56 87 SER A C 1
ATOM 665 O O . SER A 1 87 ? 4.715 -7.496 -17.969 1.00 98.56 87 SER A O 1
ATOM 667 N N . ILE A 1 88 ? 4.510 -7.514 -15.740 1.00 98.81 88 ILE A N 1
ATOM 668 C CA . ILE A 1 88 ? 3.630 -6.369 -15.582 1.00 98.81 88 ILE A CA 1
ATOM 669 C C . ILE A 1 88 ? 4.484 -5.257 -14.985 1.00 98.81 88 ILE A C 1
ATOM 671 O O . ILE A 1 88 ? 5.088 -5.439 -13.925 1.00 98.81 88 ILE A O 1
ATOM 675 N N . VAL A 1 89 ? 4.504 -4.104 -15.640 1.00 98.81 89 VAL A N 1
ATOM 676 C CA . VAL A 1 89 ? 5.162 -2.896 -15.149 1.00 98.81 89 VAL A CA 1
ATOM 677 C C . VAL A 1 89 ? 4.088 -1.958 -14.619 1.00 98.81 89 VAL A C 1
ATOM 679 O O . VAL A 1 89 ? 3.147 -1.599 -15.326 1.00 98.81 89 VAL A O 1
ATOM 682 N N . ILE A 1 90 ? 4.216 -1.573 -13.355 1.00 98.81 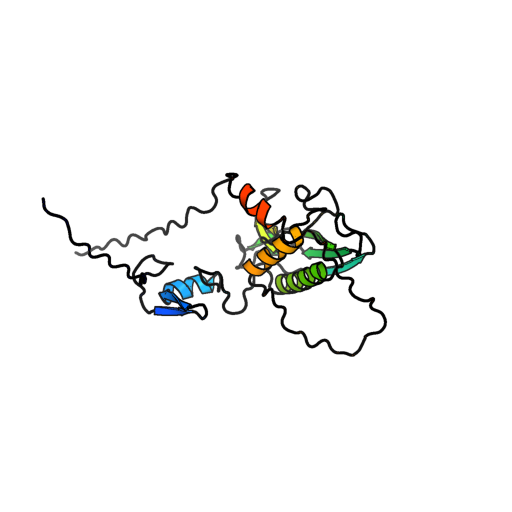90 ILE A N 1
ATOM 683 C CA . ILE A 1 90 ? 3.319 -0.641 -12.679 1.00 98.81 90 ILE A CA 1
ATOM 684 C C . ILE A 1 90 ? 4.084 0.657 -12.470 1.00 98.81 90 ILE A C 1
ATOM 686 O O . ILE A 1 90 ? 5.117 0.659 -11.802 1.00 98.81 90 ILE A O 1
ATOM 690 N N . GLN A 1 91 ? 3.576 1.759 -13.008 1.00 98.81 91 GLN A N 1
ATOM 691 C CA . GLN A 1 91 ? 4.145 3.083 -12.787 1.00 98.81 91 GLN A CA 1
ATOM 692 C C . GLN A 1 91 ? 3.204 3.904 -11.915 1.00 98.81 91 GLN A C 1
ATOM 694 O O . GLN A 1 91 ? 2.023 4.068 -12.222 1.00 98.81 91 GLN A O 1
ATOM 699 N N . TYR A 1 92 ? 3.744 4.427 -10.825 1.00 98.75 92 TYR A N 1
ATOM 700 C CA . TYR A 1 92 ? 3.074 5.370 -9.948 1.00 98.75 92 TYR A CA 1
ATOM 701 C C . TYR A 1 92 ? 3.655 6.757 -10.172 1.00 98.75 92 TYR A C 1
ATOM 703 O O . TYR A 1 92 ? 4.876 6.908 -10.141 1.00 98.75 92 TYR A O 1
ATOM 711 N N . ASN A 1 93 ? 2.802 7.764 -10.348 1.00 98.62 93 ASN A N 1
ATOM 712 C CA . ASN A 1 93 ? 3.233 9.156 -10.471 1.00 98.62 93 ASN A CA 1
ATOM 713 C C . ASN A 1 93 ? 2.412 10.048 -9.545 1.00 98.62 93 ASN A C 1
ATOM 715 O O . ASN A 1 93 ? 1.180 10.043 -9.605 1.00 98.62 93 ASN A O 1
ATOM 719 N N . PHE A 1 94 ? 3.103 10.836 -8.728 1.00 98.56 94 PHE A N 1
ATOM 720 C CA . PHE A 1 94 ? 2.512 11.778 -7.790 1.00 98.56 94 PHE A CA 1
ATOM 721 C C . PHE A 1 94 ? 3.103 13.175 -8.000 1.00 98.56 94 PHE A C 1
ATOM 723 O O . PHE A 1 94 ? 4.327 13.331 -7.923 1.00 98.56 94 PHE A O 1
ATOM 730 N N . PRO A 1 95 ? 2.271 14.203 -8.231 1.00 98.25 95 PRO A N 1
ATOM 731 C CA . PRO A 1 95 ? 2.732 15.581 -8.184 1.00 98.25 95 PRO A CA 1
ATOM 732 C C . PRO A 1 95 ? 3.116 15.979 -6.751 1.00 98.25 95 PRO A C 1
ATOM 734 O O . PRO A 1 95 ? 2.713 15.347 -5.773 1.00 98.25 95 PRO A O 1
ATOM 737 N N . GLY A 1 96 ? 3.904 17.048 -6.633 1.00 97.75 96 GLY A N 1
ATOM 738 C CA . GLY A 1 96 ? 4.146 17.689 -5.345 1.00 97.75 96 GLY A CA 1
ATOM 739 C C . GLY A 1 96 ? 2.888 18.408 -4.870 1.00 97.75 96 GLY A C 1
ATOM 740 O O . GLY A 1 96 ? 2.034 18.780 -5.675 1.00 97.75 96 GLY A O 1
ATOM 741 N N . GLY A 1 97 ? 2.777 18.623 -3.566 1.00 97.88 97 GLY A N 1
ATOM 742 C CA . GLY A 1 97 ? 1.572 19.199 -2.985 1.00 97.88 97 GLY A CA 1
ATOM 743 C C . GLY A 1 97 ? 1.763 19.702 -1.565 1.00 97.88 97 GLY A C 1
ATOM 744 O O . GLY A 1 97 ? 2.886 19.842 -1.075 1.00 97.88 97 GLY A O 1
ATOM 745 N N . ILE A 1 98 ? 0.635 19.998 -0.924 1.00 98.25 98 ILE A N 1
ATOM 746 C CA . ILE A 1 98 ? 0.542 20.436 0.469 1.00 98.25 98 ILE A CA 1
ATOM 747 C C . ILE A 1 98 ? -0.137 19.334 1.279 1.00 98.25 98 ILE A C 1
ATOM 749 O O . ILE A 1 98 ? -1.098 18.713 0.821 1.00 98.25 98 ILE A O 1
ATOM 753 N N . GLN A 1 99 ? 0.372 19.074 2.478 1.00 98.38 99 GLN A N 1
ATOM 754 C CA . GLN A 1 99 ? -0.217 18.133 3.420 1.00 98.38 99 GLN A CA 1
ATOM 755 C C . GLN A 1 99 ? -1.603 18.613 3.868 1.00 98.38 99 GLN A C 1
ATOM 757 O O . GLN A 1 99 ? -1.737 19.675 4.471 1.00 98.38 99 GLN A O 1
ATOM 762 N N . GLY A 1 100 ? -2.632 17.819 3.566 1.00 97.00 100 GLY A N 1
ATOM 763 C CA . GLY A 1 100 ? -3.970 17.955 4.151 1.00 97.00 100 GLY A CA 1
ATOM 764 C C . GLY A 1 100 ? -4.025 17.593 5.641 1.00 97.00 100 GLY A C 1
ATOM 765 O O . GLY A 1 100 ? -3.028 17.166 6.224 1.00 97.00 100 GLY A O 1
ATOM 766 N N . ALA A 1 101 ? -5.206 17.748 6.246 1.00 96.44 101 ALA A N 1
ATOM 767 C CA . ALA A 1 101 ? -5.443 17.505 7.673 1.00 96.44 101 ALA A CA 1
ATOM 768 C C . ALA A 1 101 ? -5.207 16.046 8.106 1.00 96.44 101 ALA A C 1
ATOM 770 O O . ALA A 1 101 ? -5.005 15.778 9.285 1.00 96.44 101 ALA A O 1
ATOM 771 N N . GLU A 1 102 ? -5.229 15.100 7.164 1.00 94.00 102 GLU A N 1
ATOM 772 C CA . GLU A 1 102 ? -4.976 13.682 7.420 1.00 94.00 102 GLU A CA 1
ATOM 773 C C . GLU A 1 102 ? -3.485 13.318 7.519 1.00 94.00 102 GLU A C 1
ATOM 775 O O . GLU A 1 102 ? -3.146 12.191 7.879 1.00 94.00 102 GLU A O 1
ATOM 780 N N . HIS A 1 103 ? -2.590 14.233 7.143 1.00 96.88 103 HIS A N 1
ATOM 781 C CA . HIS A 1 103 ? -1.151 13.993 7.102 1.00 96.88 103 HIS A CA 1
ATOM 782 C C . HIS A 1 103 ? -0.449 14.466 8.385 1.00 96.88 103 HIS A C 1
ATOM 784 O O . HIS A 1 103 ? -1.015 15.259 9.135 1.00 96.88 103 HIS A O 1
ATOM 790 N N . PRO A 1 104 ? 0.803 14.029 8.638 1.00 96.56 104 PRO A N 1
ATOM 791 C CA . PRO A 1 104 ? 1.510 14.342 9.881 1.00 96.56 104 PRO A CA 1
ATOM 792 C C . PRO A 1 104 ? 1.692 15.836 10.169 1.00 96.56 104 PRO A C 1
ATOM 794 O O . PRO A 1 104 ? 1.638 16.231 11.328 1.00 96.56 104 PRO A O 1
ATOM 797 N N . ASN A 1 105 ? 1.916 16.658 9.138 1.00 97.19 105 ASN A N 1
ATOM 798 C CA . ASN A 1 105 ? 2.164 18.093 9.284 1.00 97.19 105 ASN A CA 1
ATOM 799 C C . ASN A 1 105 ? 1.282 18.897 8.310 1.00 97.19 105 ASN A C 1
ATOM 801 O O . ASN A 1 105 ? 1.767 19.296 7.245 1.00 97.19 105 ASN A O 1
ATOM 805 N N . PRO A 1 106 ? -0.006 19.131 8.629 1.00 98.06 106 PRO A N 1
ATOM 806 C CA . PRO A 1 106 ? -0.912 19.879 7.761 1.00 98.06 106 PRO A CA 1
ATOM 807 C C . PRO A 1 106 ? -0.352 21.259 7.380 1.00 98.06 106 PRO A C 1
ATOM 809 O O . PRO A 1 106 ? 0.226 21.958 8.209 1.00 98.06 106 PRO A O 1
ATOM 812 N N . GLY A 1 107 ? -0.495 21.649 6.112 1.00 97.94 107 GLY A N 1
ATOM 813 C CA . GLY A 1 107 ? 0.045 22.902 5.565 1.00 97.94 107 GLY A CA 1
ATOM 814 C C . GLY A 1 107 ? 1.504 22.833 5.091 1.00 97.94 107 GLY A C 1
ATOM 815 O O . GLY A 1 107 ? 1.942 23.703 4.340 1.00 97.94 107 GLY A O 1
ATOM 816 N N . VAL A 1 108 ? 2.257 21.786 5.443 1.00 98.25 108 VAL A N 1
ATOM 817 C CA . VAL A 1 108 ? 3.650 21.611 4.997 1.00 98.25 108 VAL A CA 1
ATOM 818 C C . VAL A 1 108 ? 3.707 20.981 3.602 1.00 98.25 108 VAL A C 1
ATOM 820 O O . VAL A 1 108 ? 2.899 20.118 3.258 1.00 98.25 108 VAL A O 1
ATOM 823 N N . ARG A 1 109 ? 4.676 21.391 2.775 1.00 98.25 109 ARG A N 1
ATOM 824 C CA . ARG A 1 109 ? 4.859 20.848 1.417 1.00 98.25 109 ARG A CA 1
ATOM 825 C C . ARG A 1 109 ? 5.420 19.421 1.434 1.00 98.25 109 ARG A C 1
ATOM 827 O O . ARG A 1 109 ? 6.184 19.064 2.327 1.00 98.25 109 ARG A O 1
ATOM 834 N N . TYR A 1 110 ? 5.105 18.650 0.398 1.00 98.19 110 TYR A N 1
ATOM 835 C CA . TYR A 1 110 ? 5.834 17.443 -0.002 1.00 98.19 110 TYR A CA 1
ATOM 836 C C . TYR A 1 110 ? 6.168 17.504 -1.498 1.00 98.19 110 TYR A C 1
ATOM 838 O O . TYR A 1 110 ? 5.408 18.055 -2.301 1.00 98.19 110 TYR A O 1
ATOM 846 N N . SER A 1 111 ? 7.312 16.940 -1.879 1.00 97.12 111 SER A N 1
ATOM 847 C CA . SER A 1 111 ? 7.776 16.915 -3.272 1.00 97.12 111 SER A CA 1
ATOM 848 C C . SER A 1 111 ? 7.064 15.846 -4.105 1.00 97.12 111 SER A C 1
ATOM 850 O O . SER A 1 111 ? 6.538 14.869 -3.566 1.00 97.12 111 SER A O 1
ATOM 852 N N . SER A 1 112 ? 7.074 16.022 -5.430 1.00 97.75 112 SER A N 1
ATOM 853 C CA . SER A 1 112 ? 6.621 14.998 -6.377 1.00 97.75 112 SER A CA 1
ATOM 854 C C . SER A 1 112 ? 7.473 13.733 -6.281 1.00 97.75 112 SER A C 1
ATOM 856 O O . SER A 1 112 ? 8.624 13.757 -5.840 1.00 97.75 112 SER A O 1
ATOM 858 N N . THR A 1 113 ? 6.913 12.606 -6.718 1.00 97.06 113 THR A N 1
ATOM 859 C CA . THR A 1 113 ? 7.667 11.360 -6.857 1.00 97.06 113 THR A CA 1
ATOM 860 C C . THR A 1 113 ? 7.080 10.475 -7.947 1.00 97.06 113 THR A C 1
ATOM 862 O O . THR A 1 113 ? 5.875 10.500 -8.209 1.00 97.06 113 THR A O 1
ATOM 865 N N . SER A 1 114 ? 7.935 9.641 -8.528 1.00 98.00 114 SER A N 1
ATOM 866 C CA . SER A 1 114 ? 7.548 8.583 -9.451 1.00 98.00 114 SER A CA 1
ATOM 867 C C . SER A 1 114 ? 8.232 7.288 -9.048 1.00 98.00 114 SER A C 1
ATOM 869 O O . SER A 1 114 ? 9.384 7.296 -8.609 1.00 98.00 114 SER A O 1
ATOM 871 N N . ARG A 1 115 ? 7.522 6.165 -9.170 1.00 97.94 115 ARG A N 1
ATOM 872 C CA . ARG A 1 115 ? 8.055 4.840 -8.836 1.00 97.94 115 ARG A CA 1
ATOM 873 C C . ARG A 1 115 ? 7.589 3.801 -9.834 1.00 97.94 115 ARG A C 1
ATOM 875 O O . ARG A 1 115 ? 6.420 3.781 -10.208 1.00 97.94 115 ARG A O 1
ATOM 882 N N . THR A 1 116 ? 8.493 2.896 -10.178 1.00 98.56 116 THR A N 1
ATOM 883 C CA . THR A 1 116 ? 8.205 1.746 -11.033 1.00 98.56 116 THR A CA 1
ATOM 884 C C . THR A 1 116 ? 8.282 0.474 -10.206 1.00 98.56 116 THR A C 1
ATOM 886 O O . THR A 1 116 ? 9.188 0.320 -9.388 1.00 98.56 116 THR A O 1
ATOM 889 N N . ALA A 1 117 ? 7.329 -0.429 -10.414 1.00 98.56 117 ALA A N 1
ATOM 890 C CA . ALA A 1 117 ? 7.295 -1.738 -9.787 1.00 98.56 117 ALA A CA 1
ATOM 891 C C . ALA A 1 117 ? 6.983 -2.845 -10.798 1.00 98.56 117 ALA A C 1
ATOM 893 O O . ALA A 1 117 ? 6.369 -2.592 -11.835 1.00 98.56 117 ALA A O 1
ATOM 894 N N . TYR A 1 118 ? 7.372 -4.074 -10.466 1.00 98.75 118 TYR A N 1
ATOM 895 C CA . TYR A 1 118 ? 7.300 -5.226 -11.359 1.00 98.75 118 TYR A CA 1
ATOM 896 C C . TYR A 1 118 ? 6.570 -6.408 -10.717 1.00 98.75 118 TYR A C 1
ATOM 898 O O . TYR A 1 118 ? 6.847 -6.796 -9.579 1.00 98.75 118 TYR A O 1
ATOM 906 N N . LEU A 1 119 ? 5.674 -7.030 -11.479 1.00 98.69 119 LEU A N 1
ATOM 907 C CA . LEU A 1 119 ? 5.067 -8.324 -11.160 1.00 98.69 119 LEU A CA 1
ATOM 908 C C . LEU A 1 119 ? 5.281 -9.293 -12.326 1.00 98.69 119 LEU A C 1
ATOM 910 O O . LEU A 1 119 ? 5.341 -8.846 -13.471 1.00 98.69 119 LEU A O 1
ATOM 914 N N . PRO A 1 120 ? 5.356 -10.608 -12.091 1.00 98.50 120 PRO A N 1
ATOM 915 C CA . PRO A 1 120 ? 5.260 -11.575 -13.176 1.00 98.50 120 PRO A CA 1
ATOM 916 C C . PRO A 1 120 ? 3.858 -11.533 -13.793 1.00 98.50 120 PRO A C 1
ATOM 918 O O . PRO A 1 120 ? 2.856 -11.444 -13.082 1.00 98.50 120 PRO A O 1
ATOM 921 N N . ASP A 1 121 ? 3.761 -11.635 -15.115 1.00 98.38 121 ASP A N 1
ATOM 922 C CA . ASP A 1 121 ? 2.484 -11.682 -15.835 1.00 98.38 121 ASP A CA 1
ATOM 923 C C . ASP A 1 121 ? 1.902 -13.105 -15.862 1.00 98.38 121 ASP A C 1
ATOM 925 O O . ASP A 1 121 ? 1.643 -13.699 -16.910 1.00 98.38 121 ASP A O 1
ATOM 929 N N . CYS A 1 122 ? 1.760 -13.692 -14.675 1.00 96.88 122 CYS A N 1
ATOM 930 C CA . CYS A 1 122 ? 1.130 -14.988 -14.444 1.00 96.88 122 CYS A CA 1
ATOM 931 C C . CYS A 1 122 ? -0.205 -14.819 -13.701 1.00 96.88 122 CYS A C 1
ATOM 933 O O . CYS A 1 122 ? -0.564 -13.726 -13.260 1.00 96.88 122 CYS A O 1
ATOM 935 N N . ALA A 1 123 ? -0.953 -15.911 -13.518 1.00 96.81 123 ALA A N 1
ATOM 936 C CA . ALA A 1 123 ? -2.250 -15.876 -12.835 1.00 96.81 123 ALA A CA 1
ATOM 937 C C . ALA A 1 123 ? -2.177 -15.260 -11.422 1.00 96.81 123 ALA A C 1
ATOM 939 O O . ALA A 1 123 ? -3.062 -14.492 -11.029 1.00 96.81 123 ALA A O 1
ATOM 940 N N . GLU A 1 124 ? -1.115 -15.565 -10.672 1.00 96.50 124 GLU A N 1
ATOM 941 C CA . GLU A 1 124 ? -0.908 -15.026 -9.328 1.00 96.50 124 GLU A CA 1
ATOM 942 C C . GLU A 1 124 ? -0.480 -13.553 -9.351 1.00 96.50 124 GLU A C 1
ATOM 944 O O . GLU A 1 124 ? -1.069 -12.738 -8.640 1.00 96.50 124 GLU A O 1
ATOM 949 N N . GLY A 1 125 ? 0.449 -13.165 -10.228 1.00 97.94 125 GLY A N 1
ATOM 950 C CA . GLY A 1 125 ? 0.820 -11.758 -10.400 1.00 97.94 125 GLY A CA 1
ATOM 951 C C . GLY A 1 125 ? -0.364 -10.889 -10.836 1.00 97.94 125 GLY A C 1
ATOM 952 O O . GLY A 1 125 ? -0.576 -9.806 -10.294 1.00 97.94 125 GLY A O 1
ATOM 953 N N . GLN A 1 126 ? -1.242 -11.406 -11.700 1.00 98.19 126 GLN A N 1
ATOM 954 C CA . GLN A 1 126 ? -2.508 -10.759 -12.060 1.00 98.19 126 GLN A CA 1
ATOM 955 C C . GLN A 1 126 ? -3.471 -10.616 -10.873 1.00 98.19 126 GLN A C 1
ATOM 957 O O . GLN A 1 126 ? -4.213 -9.635 -10.775 1.00 98.19 126 GLN A O 1
ATOM 962 N N . LYS A 1 127 ? -3.484 -11.579 -9.944 1.00 97.38 127 LYS A N 1
ATOM 963 C CA . LYS A 1 127 ? -4.251 -11.467 -8.695 1.00 97.38 127 LYS A CA 1
ATOM 964 C C . LYS A 1 127 ? -3.700 -10.344 -7.820 1.00 97.38 127 LYS A C 1
ATOM 966 O O . LYS A 1 127 ? -4.486 -9.501 -7.385 1.00 97.38 127 LYS A O 1
ATOM 971 N N . VAL A 1 128 ? -2.383 -10.297 -7.622 1.00 98.12 128 VAL A N 1
ATOM 972 C CA . VAL A 1 128 ? -1.711 -9.223 -6.874 1.00 98.12 128 VAL A CA 1
ATOM 973 C C . VAL A 1 128 ? -1.990 -7.864 -7.511 1.00 98.12 128 VAL A C 1
ATOM 975 O O . VAL A 1 128 ? -2.403 -6.946 -6.808 1.00 98.12 128 VAL A O 1
ATOM 978 N N . LEU A 1 129 ? -1.895 -7.742 -8.839 1.00 98.44 129 LEU A N 1
ATOM 979 C CA . LEU A 1 129 ? -2.192 -6.501 -9.555 1.00 98.44 129 LEU A CA 1
ATOM 980 C C . LEU A 1 129 ? -3.605 -5.975 -9.254 1.00 98.44 129 LEU A C 1
ATOM 982 O O . LEU A 1 129 ? -3.786 -4.785 -8.986 1.00 98.44 129 LEU A O 1
ATOM 986 N N . ARG A 1 130 ? -4.620 -6.849 -9.276 1.00 97.94 130 ARG A N 1
ATOM 987 C CA . ARG A 1 130 ? -6.007 -6.458 -8.966 1.00 97.94 130 ARG A CA 1
ATOM 988 C C . ARG A 1 130 ? -6.157 -5.969 -7.526 1.00 97.94 130 ARG A C 1
ATOM 990 O O . ARG A 1 130 ? -6.908 -5.024 -7.284 1.00 97.94 130 ARG A O 1
ATOM 997 N N . LEU A 1 131 ? -5.454 -6.589 -6.580 1.00 97.06 131 LEU A N 1
ATOM 998 C CA . LEU A 1 131 ? -5.452 -6.160 -5.181 1.00 97.06 131 LEU A CA 1
ATOM 999 C C . LEU A 1 131 ? -4.724 -4.820 -5.006 1.00 97.06 131 LEU A C 1
ATOM 1001 O O . LEU A 1 131 ? -5.268 -3.932 -4.355 1.00 97.06 131 LEU A O 1
ATOM 1005 N N . LEU A 1 132 ? -3.570 -4.626 -5.652 1.00 98.12 132 LEU A N 1
ATOM 1006 C CA . LEU A 1 132 ? -2.838 -3.354 -5.655 1.00 98.12 132 LEU A CA 1
ATOM 1007 C C . LEU A 1 132 ? -3.673 -2.216 -6.242 1.00 98.12 132 LEU A C 1
ATOM 1009 O O . LEU A 1 132 ? -3.707 -1.128 -5.676 1.00 98.12 132 LEU A O 1
ATOM 1013 N N . ARG A 1 133 ? -4.417 -2.469 -7.326 1.00 98.06 133 ARG A N 1
ATOM 1014 C CA . ARG A 1 133 ? -5.347 -1.487 -7.901 1.00 98.06 133 ARG A CA 1
ATOM 1015 C C . ARG A 1 133 ? -6.420 -1.068 -6.896 1.00 98.06 133 ARG A C 1
ATOM 1017 O O . ARG A 1 133 ? -6.691 0.120 -6.744 1.00 98.06 133 ARG A O 1
ATOM 1024 N N . LYS A 1 134 ? -7.021 -2.036 -6.194 1.00 96.69 134 LYS A N 1
ATOM 1025 C CA . LYS A 1 134 ? -8.011 -1.760 -5.139 1.00 96.69 134 LYS A CA 1
ATOM 1026 C C . LYS A 1 134 ? -7.386 -0.987 -3.971 1.00 96.69 134 LYS A C 1
ATOM 1028 O O . LYS A 1 134 ? -8.005 -0.041 -3.493 1.00 96.69 134 LYS A O 1
ATOM 1033 N N . ALA A 1 135 ? -6.176 -1.349 -3.544 1.00 97.19 135 ALA A N 1
ATOM 1034 C CA . ALA A 1 135 ? -5.449 -0.653 -2.483 1.00 97.19 135 ALA A CA 1
ATOM 1035 C C . ALA A 1 135 ? -5.114 0.795 -2.874 1.00 97.19 135 ALA A C 1
ATOM 1037 O O . ALA A 1 135 ? -5.363 1.710 -2.091 1.00 97.19 135 ALA A O 1
ATOM 1038 N N . PHE A 1 136 ? -4.656 1.020 -4.107 1.00 98.06 136 PHE A N 1
ATOM 1039 C CA . PHE A 1 136 ? -4.372 2.352 -4.639 1.00 98.06 136 PHE A CA 1
ATOM 1040 C C . PHE A 1 136 ? -5.633 3.223 -4.675 1.00 98.06 136 PHE A C 1
ATOM 1042 O O . PHE A 1 136 ? -5.617 4.344 -4.175 1.00 98.06 136 PHE A O 1
ATOM 1049 N N . ASN A 1 137 ? -6.753 2.686 -5.172 1.00 96.94 137 ASN A N 1
ATOM 1050 C CA . ASN A 1 137 ? -8.040 3.394 -5.195 1.00 96.94 137 ASN A CA 1
ATOM 1051 C C . ASN A 1 137 ? -8.555 3.727 -3.786 1.00 96.94 137 ASN A C 1
ATOM 1053 O O . ASN A 1 137 ? -9.274 4.703 -3.600 1.00 96.94 137 ASN A O 1
ATOM 1057 N N . ARG A 1 138 ? -8.181 2.925 -2.785 1.00 96.12 138 ARG A N 1
ATOM 1058 C CA . ARG A 1 138 ? -8.471 3.170 -1.366 1.00 96.12 138 ARG A CA 1
ATOM 1059 C C . ARG A 1 138 ? -7.394 4.006 -0.673 1.00 96.12 138 ARG A C 1
ATOM 1061 O O . ARG A 1 138 ? -7.426 4.127 0.545 1.00 96.12 138 ARG A O 1
ATOM 1068 N N . ARG A 1 139 ? -6.455 4.603 -1.413 1.00 97.44 139 ARG A N 1
ATOM 1069 C CA . ARG A 1 139 ? -5.384 5.457 -0.878 1.00 97.44 139 ARG A CA 1
ATOM 1070 C C . ARG A 1 139 ? -4.437 4.737 0.103 1.00 97.44 139 ARG A C 1
ATOM 1072 O O . ARG A 1 139 ? -3.931 5.359 1.031 1.00 97.44 139 ARG A O 1
ATOM 1079 N N . LEU A 1 140 ? -4.215 3.430 -0.069 1.00 96.88 140 LEU A N 1
ATOM 1080 C CA . LEU A 1 140 ? -3.457 2.587 0.873 1.00 96.88 140 LEU A CA 1
ATOM 1081 C C . LEU A 1 140 ? -2.036 2.236 0.420 1.00 96.88 140 LEU A C 1
ATOM 1083 O O . LEU A 1 140 ? -1.277 1.718 1.230 1.00 96.88 140 LEU A O 1
ATOM 1087 N N . THR A 1 141 ? -1.664 2.481 -0.837 1.00 97.94 141 THR A N 1
ATOM 1088 C CA . THR A 1 141 ? -0.350 2.072 -1.368 1.00 97.94 141 THR A CA 1
ATOM 1089 C C . THR A 1 141 ? 0.778 2.988 -0.890 1.00 97.94 141 THR A C 1
ATOM 1091 O O . THR A 1 141 ? 1.890 2.531 -0.620 1.00 97.94 141 THR A O 1
ATOM 1094 N N . PHE A 1 142 ? 0.476 4.277 -0.742 1.00 98.31 142 PHE A N 1
ATOM 1095 C CA . PHE A 1 142 ? 1.410 5.310 -0.304 1.00 98.31 142 PHE A CA 1
ATOM 1096 C C . PHE A 1 142 ? 0.867 6.102 0.887 1.00 98.31 142 PHE A C 1
ATOM 1098 O O . PHE A 1 142 ? -0.297 5.982 1.266 1.00 98.31 142 PHE A O 1
ATOM 1105 N N . THR A 1 143 ? 1.729 6.922 1.474 1.00 97.69 143 THR A N 1
ATOM 1106 C CA . THR A 1 143 ? 1.395 7.930 2.485 1.00 97.69 143 THR A CA 1
ATOM 1107 C C . THR A 1 143 ? 2.415 9.072 2.424 1.00 97.69 143 THR A C 1
ATOM 1109 O O . THR A 1 143 ? 3.439 8.949 1.747 1.00 97.69 143 THR A O 1
ATOM 1112 N N . VAL A 1 144 ? 2.160 10.173 3.130 1.00 98.19 144 VAL A N 1
ATOM 1113 C CA . VAL A 1 144 ? 3.179 11.188 3.436 1.00 98.19 144 VAL A CA 1
ATOM 1114 C C . VAL A 1 144 ? 3.737 10.911 4.825 1.00 98.19 144 VAL A C 1
ATOM 1116 O O . VAL A 1 144 ? 2.982 10.764 5.784 1.00 98.19 144 VAL A O 1
ATOM 1119 N N . GLY A 1 145 ? 5.059 10.843 4.945 1.00 96.25 145 GLY A N 1
ATOM 1120 C CA . GLY A 1 145 ? 5.700 10.558 6.222 1.00 96.25 145 GLY A CA 1
ATOM 1121 C C . GLY A 1 145 ? 7.217 10.573 6.143 1.00 96.25 145 GLY A C 1
ATOM 1122 O O . GLY A 1 145 ? 7.805 11.320 5.356 1.00 96.25 145 GLY A O 1
ATOM 1123 N N . ARG A 1 146 ? 7.842 9.750 6.989 1.00 95.06 146 ARG A N 1
ATOM 1124 C CA . ARG A 1 146 ? 9.289 9.551 7.012 1.00 95.06 146 ARG A CA 1
ATOM 1125 C C . ARG A 1 146 ? 9.686 8.411 6.077 1.00 95.06 146 ARG A C 1
ATOM 1127 O O . ARG A 1 146 ? 9.159 7.308 6.185 1.00 95.06 146 ARG A O 1
ATOM 1134 N N . SER A 1 147 ? 10.626 8.664 5.175 1.00 92.69 147 SER A N 1
ATOM 1135 C CA . SER A 1 147 ? 11.228 7.635 4.325 1.00 92.69 147 SER A CA 1
ATOM 1136 C C . SER A 1 147 ? 12.100 6.698 5.159 1.00 92.69 147 SER A C 1
ATOM 1138 O O . SER A 1 147 ? 13.000 7.157 5.861 1.00 92.69 147 SER A O 1
ATOM 1140 N N . ALA A 1 148 ? 11.870 5.388 5.055 1.00 88.69 148 ALA A N 1
ATOM 1141 C CA . ALA A 1 148 ? 12.672 4.390 5.764 1.00 88.69 148 ALA A CA 1
ATOM 1142 C C . ALA A 1 148 ? 14.123 4.322 5.256 1.00 88.69 148 ALA A C 1
ATOM 1144 O O . ALA A 1 148 ? 15.029 4.056 6.037 1.00 88.69 148 ALA A O 1
ATOM 1145 N N . THR A 1 149 ? 14.356 4.582 3.965 1.00 85.81 149 THR A N 1
ATOM 1146 C CA . THR A 1 149 ? 15.691 4.461 3.357 1.00 85.81 149 THR A CA 1
ATOM 1147 C C . THR A 1 149 ? 16.527 5.727 3.482 1.00 85.81 149 THR A C 1
ATOM 1149 O O . THR A 1 149 ? 17.731 5.646 3.684 1.00 85.81 149 THR A O 1
ATOM 1152 N N . THR A 1 150 ? 15.906 6.902 3.364 1.00 90.56 150 THR A N 1
ATOM 1153 C CA . THR A 1 150 ? 16.625 8.190 3.376 1.00 90.56 150 THR A CA 1
ATOM 1154 C C . THR A 1 150 ? 16.466 8.957 4.683 1.00 90.56 150 THR A C 1
ATOM 1156 O O . THR A 1 150 ? 17.144 9.956 4.895 1.00 90.56 150 THR A O 1
ATOM 1159 N N . GLY A 1 151 ? 15.535 8.553 5.551 1.00 93.56 151 GLY A N 1
ATOM 1160 C CA . GLY A 1 151 ? 15.243 9.236 6.811 1.00 93.56 151 GLY A CA 1
ATOM 1161 C C . GLY A 1 151 ? 14.511 10.576 6.673 1.00 93.56 151 GLY A C 1
ATOM 1162 O O . GLY A 1 151 ? 14.148 11.147 7.703 1.00 93.56 151 GLY A O 1
ATOM 1163 N N . LEU A 1 152 ? 14.266 11.059 5.448 1.00 94.06 152 LEU A N 1
ATOM 1164 C CA . LEU A 1 152 ? 13.607 12.340 5.168 1.00 94.06 152 LEU A CA 1
ATOM 1165 C C . LEU A 1 152 ? 12.136 12.326 5.593 1.00 94.06 152 LEU A C 1
ATOM 1167 O O . LEU A 1 152 ? 11.422 11.369 5.304 1.00 94.06 152 LEU A O 1
ATOM 1171 N N . ASN A 1 153 ? 11.684 13.407 6.229 1.00 96.56 153 ASN A N 1
ATOM 1172 C CA . ASN A 1 153 ? 10.282 13.640 6.587 1.00 96.56 153 ASN A CA 1
ATOM 1173 C C . ASN A 1 153 ? 9.535 14.389 5.476 1.00 96.56 153 ASN A C 1
ATOM 1175 O O . ASN A 1 153 ? 10.158 15.011 4.619 1.00 96.56 153 ASN A O 1
ATOM 1179 N N . ASN A 1 154 ? 8.200 14.400 5.552 1.00 96.69 154 ASN A N 1
ATOM 1180 C CA . ASN A 1 154 ? 7.325 15.136 4.629 1.00 96.69 154 ASN A CA 1
ATOM 1181 C C . ASN A 1 154 ? 7.490 14.695 3.165 1.00 96.69 154 ASN A C 1
ATOM 1183 O O . ASN A 1 154 ? 7.413 15.507 2.246 1.00 96.69 154 ASN A O 1
ATOM 1187 N N . VAL A 1 155 ? 7.721 13.399 2.940 1.00 97.56 155 VAL A N 1
ATOM 1188 C CA . VAL A 1 155 ? 7.866 12.818 1.599 1.00 97.56 155 VAL A CA 1
ATOM 1189 C C . VAL A 1 155 ? 6.831 11.732 1.350 1.00 97.56 155 VAL A C 1
ATOM 1191 O O . VAL A 1 155 ? 6.362 11.073 2.279 1.00 97.56 155 VAL A O 1
ATOM 1194 N N . ILE A 1 156 ? 6.504 11.521 0.075 1.00 98.06 156 ILE A N 1
ATOM 1195 C CA . ILE A 1 156 ? 5.651 10.415 -0.358 1.00 98.06 156 ILE A CA 1
ATOM 1196 C C . ILE A 1 156 ? 6.448 9.106 -0.268 1.00 98.06 156 ILE A C 1
ATOM 1198 O O . ILE A 1 156 ? 7.446 8.898 -0.969 1.00 98.06 156 ILE A O 1
ATOM 1202 N N . THR A 1 157 ? 5.989 8.199 0.587 1.00 97.25 157 THR A N 1
ATOM 1203 C CA . THR A 1 157 ? 6.638 6.914 0.868 1.00 97.25 157 THR A CA 1
ATOM 1204 C C . THR A 1 157 ? 5.651 5.754 0.754 1.00 97.25 157 THR A C 1
ATOM 1206 O O . THR A 1 157 ? 4.434 5.954 0.772 1.00 97.25 157 THR A O 1
ATOM 1209 N N . TRP A 1 158 ? 6.175 4.536 0.598 1.00 96.94 158 TRP A N 1
ATOM 1210 C CA . TRP A 1 158 ? 5.380 3.307 0.640 1.00 96.94 158 TRP A CA 1
ATOM 1211 C C . TRP A 1 158 ? 4.657 3.176 1.986 1.00 96.94 158 TRP A C 1
ATOM 1213 O O . TRP A 1 158 ? 5.182 3.597 3.014 1.00 96.94 158 TRP A O 1
ATOM 1223 N N . ASN A 1 159 ? 3.467 2.576 1.979 1.00 96.25 159 ASN A N 1
ATOM 1224 C CA . ASN A 1 159 ? 2.630 2.399 3.167 1.00 96.25 159 ASN A CA 1
ATOM 1225 C C . ASN A 1 159 ? 2.466 0.905 3.506 1.00 96.25 159 ASN A C 1
ATOM 1227 O O . ASN A 1 159 ? 1.375 0.350 3.390 1.00 96.25 159 ASN A O 1
ATOM 1231 N N . ASP A 1 160 ? 3.573 0.259 3.884 1.00 93.88 160 ASP A N 1
ATOM 1232 C CA . ASP A 1 160 ? 3.690 -1.160 4.284 1.00 93.88 160 ASP A CA 1
ATOM 1233 C C . ASP A 1 160 ? 3.183 -2.195 3.263 1.00 93.88 160 ASP A C 1
ATOM 1235 O O . ASP A 1 160 ? 2.807 -3.306 3.631 1.00 93.88 160 ASP A O 1
ATOM 1239 N N . ILE A 1 161 ? 3.144 -1.835 1.978 1.00 96.62 161 ILE A N 1
ATOM 1240 C CA . ILE A 1 161 ? 2.896 -2.771 0.876 1.00 96.62 161 ILE A CA 1
ATOM 1241 C C . ILE A 1 161 ? 4.148 -2.782 0.006 1.00 96.62 161 ILE A C 1
ATOM 1243 O O . ILE A 1 161 ? 4.401 -1.845 -0.763 1.00 96.62 161 ILE A O 1
ATOM 1247 N N . HIS A 1 162 ? 4.945 -3.836 0.130 1.00 95.88 162 HIS A N 1
ATOM 1248 C CA . HIS A 1 162 ? 6.227 -3.939 -0.539 1.00 95.88 162 HIS A CA 1
ATOM 1249 C C . HIS A 1 162 ? 6.048 -4.180 -2.036 1.00 95.88 162 HIS A C 1
ATOM 1251 O O . HIS A 1 162 ? 5.315 -5.057 -2.503 1.00 95.88 162 HIS A O 1
ATOM 1257 N N . HIS A 1 163 ? 6.772 -3.382 -2.810 1.00 98.00 163 HIS A N 1
ATOM 1258 C CA . HIS A 1 163 ? 6.826 -3.479 -4.258 1.00 98.00 163 HIS A CA 1
ATOM 1259 C C . HIS A 1 163 ? 8.214 -3.919 -4.690 1.00 98.00 163 HIS A C 1
ATOM 1261 O O . HIS A 1 163 ? 9.216 -3.524 -4.094 1.00 98.00 163 HIS A O 1
ATOM 1267 N N . LYS A 1 164 ? 8.273 -4.703 -5.765 1.00 98.38 164 LYS A N 1
ATOM 1268 C CA . LYS A 1 164 ? 9.536 -5.017 -6.423 1.00 98.38 164 LYS A CA 1
ATOM 1269 C C . LYS A 1 164 ? 9.911 -3.893 -7.367 1.00 98.38 164 LYS A C 1
ATOM 1271 O O . LYS A 1 164 ? 9.312 -3.776 -8.429 1.00 98.38 164 LYS A O 1
ATOM 1276 N N . THR A 1 165 ? 10.846 -3.044 -6.957 1.00 97.50 165 THR A N 1
ATOM 1277 C CA . THR A 1 165 ? 11.318 -1.882 -7.728 1.00 97.50 165 THR A CA 1
ATOM 1278 C C . THR A 1 165 ? 12.530 -2.195 -8.600 1.00 97.50 165 THR A C 1
ATOM 1280 O O . THR A 1 165 ? 12.929 -1.358 -9.404 1.00 97.50 165 THR A O 1
ATOM 1283 N N . SER A 1 166 ? 13.097 -3.396 -8.469 1.00 97.50 166 SER A N 1
ATOM 1284 C CA . SER A 1 166 ? 14.114 -3.936 -9.368 1.00 97.50 166 SER A CA 1
ATOM 1285 C C . SER A 1 166 ? 13.626 -5.232 -10.020 1.00 97.50 166 SER A C 1
ATOM 1287 O O . SER A 1 166 ? 12.791 -5.951 -9.469 1.00 97.50 166 SER A O 1
ATOM 1289 N N . ILE A 1 167 ? 14.150 -5.550 -11.202 1.00 97.12 167 ILE A N 1
ATOM 1290 C CA . ILE A 1 167 ? 13.942 -6.851 -11.856 1.00 97.12 167 ILE A CA 1
ATOM 1291 C C . ILE A 1 167 ? 15.014 -7.881 -11.472 1.00 97.12 167 ILE A C 1
ATOM 1293 O O . ILE A 1 167 ? 14.869 -9.053 -11.798 1.00 97.12 167 ILE A O 1
ATOM 1297 N N . ASN A 1 168 ? 16.080 -7.466 -10.786 1.00 95.81 168 ASN A N 1
ATOM 1298 C CA . ASN A 1 168 ? 17.226 -8.297 -10.413 1.00 95.81 168 ASN A CA 1
ATOM 1299 C C . ASN A 1 168 ? 17.716 -7.970 -8.984 1.00 95.81 168 ASN A C 1
ATOM 1301 O O . ASN A 1 168 ? 17.165 -7.094 -8.316 1.00 95.81 168 ASN A O 1
ATOM 1305 N N . GLY A 1 169 ? 18.739 -8.685 -8.505 1.00 95.31 169 GLY A N 1
ATOM 1306 C CA . GLY A 1 169 ? 19.372 -8.428 -7.202 1.00 95.31 169 GLY A CA 1
ATOM 1307 C C . GLY A 1 169 ? 18.620 -8.996 -5.993 1.00 95.31 169 GLY A C 1
ATOM 1308 O O . GLY A 1 169 ? 18.971 -8.689 -4.854 1.00 95.31 169 GLY A O 1
ATOM 1309 N N . GLY A 1 170 ? 17.593 -9.822 -6.227 1.00 96.25 170 GLY A N 1
ATOM 1310 C CA . GLY A 1 170 ? 16.879 -10.542 -5.174 1.00 96.25 170 GLY A CA 1
ATOM 1311 C C . GLY A 1 170 ? 16.174 -9.640 -4.148 1.00 96.25 170 GLY A C 1
ATOM 1312 O O . GLY A 1 170 ? 15.989 -8.441 -4.378 1.00 96.25 170 GLY A O 1
ATOM 1313 N N . PRO A 1 171 ? 15.742 -10.197 -3.003 1.00 94.31 171 PRO A N 1
ATOM 1314 C CA . PRO A 1 171 ? 14.994 -9.459 -1.986 1.00 94.31 171 PRO A CA 1
ATOM 1315 C C . PRO A 1 171 ? 15.730 -8.231 -1.434 1.00 94.31 171 PRO A C 1
ATOM 1317 O O . PRO A 1 171 ? 15.086 -7.207 -1.218 1.00 94.31 171 PRO A O 1
ATOM 1320 N N . GLU A 1 172 ? 17.054 -8.312 -1.274 1.00 93.81 172 GLU A N 1
ATOM 1321 C CA . GLU A 1 172 ? 17.903 -7.242 -0.722 1.00 93.81 172 GLU A CA 1
ATOM 1322 C C . GLU A 1 172 ? 17.935 -5.992 -1.608 1.00 93.81 172 GLU A C 1
ATOM 1324 O O . GLU A 1 172 ? 17.998 -4.873 -1.106 1.00 93.81 172 GLU A O 1
ATOM 1329 N N . SER A 1 173 ? 17.804 -6.172 -2.926 1.00 95.19 173 SER A N 1
ATOM 1330 C CA . SER A 1 173 ? 17.715 -5.074 -3.899 1.00 95.19 173 SER A CA 1
ATOM 1331 C C . SER A 1 173 ? 16.272 -4.729 -4.279 1.00 95.19 173 SER A C 1
ATOM 1333 O O . SER A 1 173 ? 16.028 -4.102 -5.311 1.00 95.19 173 SER A O 1
ATOM 1335 N N . PHE A 1 174 ? 15.289 -5.176 -3.488 1.00 95.94 174 PHE A N 1
ATOM 1336 C CA . PHE A 1 174 ? 13.862 -5.052 -3.802 1.00 95.94 174 PHE A CA 1
ATOM 1337 C C . PHE A 1 174 ? 13.511 -5.618 -5.190 1.00 95.94 174 PHE A C 1
ATOM 1339 O O . PHE A 1 174 ? 12.650 -5.083 -5.891 1.00 95.94 174 PHE A O 1
ATOM 1346 N N . GLY A 1 175 ? 14.173 -6.700 -5.600 1.00 97.50 175 GLY A N 1
ATOM 1347 C CA . GLY A 1 175 ? 14.018 -7.304 -6.918 1.00 97.50 175 GLY A CA 1
ATOM 1348 C C . GLY A 1 175 ? 13.821 -8.812 -6.908 1.00 97.50 175 GLY A C 1
ATOM 1349 O O . GLY A 1 175 ? 13.406 -9.397 -5.903 1.00 97.50 175 GLY A O 1
ATOM 1350 N N . TYR A 1 176 ? 14.054 -9.422 -8.066 1.00 97.81 176 TYR A N 1
ATOM 1351 C CA . TYR A 1 176 ? 13.879 -10.853 -8.318 1.00 97.81 176 TYR A CA 1
ATOM 1352 C C . TYR A 1 176 ? 15.250 -11.546 -8.477 1.00 97.81 176 TYR A C 1
ATOM 1354 O O . TYR A 1 176 ? 16.240 -10.864 -8.761 1.00 97.81 176 TYR A O 1
ATOM 1362 N N . PRO A 1 177 ? 15.348 -12.875 -8.287 1.00 97.62 177 PRO A N 1
ATOM 1363 C CA . PRO A 1 177 ? 14.281 -13.791 -7.871 1.00 97.62 177 PRO A CA 1
ATOM 1364 C C . PRO A 1 177 ? 13.894 -13.600 -6.397 1.00 97.62 177 PRO A C 1
ATOM 1366 O O . PRO A 1 177 ? 14.723 -13.262 -5.559 1.00 97.62 177 PRO A O 1
ATOM 1369 N N . ASP A 1 178 ? 12.616 -13.805 -6.082 1.00 97.56 178 ASP A N 1
ATOM 1370 C CA . ASP A 1 178 ? 12.098 -13.824 -4.709 1.00 97.56 178 ASP A CA 1
ATOM 1371 C C . ASP A 1 178 ? 10.861 -14.731 -4.658 1.00 97.56 178 ASP A C 1
ATOM 1373 O O . ASP A 1 178 ? 9.745 -14.269 -4.924 1.00 97.56 178 ASP A O 1
ATOM 1377 N N . PRO A 1 179 ? 11.040 -16.029 -4.365 1.00 95.44 179 PRO A N 1
ATOM 1378 C CA . PRO A 1 179 ? 9.964 -17.009 -4.477 1.00 95.44 179 PRO A CA 1
ATOM 1379 C C . PRO A 1 179 ? 8.812 -16.747 -3.500 1.00 95.44 179 PRO A C 1
ATOM 1381 O O . PRO A 1 179 ? 7.677 -17.101 -3.795 1.00 95.44 179 PRO A O 1
ATOM 1384 N N . ALA A 1 180 ? 9.063 -16.086 -2.368 1.00 95.69 180 ALA A N 1
ATOM 1385 C CA . ALA A 1 180 ? 8.039 -15.822 -1.358 1.00 95.69 180 ALA A CA 1
ATOM 1386 C C . ALA A 1 180 ? 7.337 -14.459 -1.536 1.00 95.69 180 ALA A C 1
ATOM 1388 O O . ALA A 1 180 ? 6.412 -14.145 -0.786 1.00 95.69 180 ALA A O 1
ATOM 1389 N N . TYR A 1 181 ? 7.736 -13.634 -2.512 1.00 98.00 181 TYR A N 1
ATOM 1390 C CA . TYR A 1 181 ? 7.209 -12.273 -2.657 1.00 98.00 181 TYR A CA 1
ATOM 1391 C C . TYR A 1 181 ? 5.694 -12.220 -2.882 1.00 98.00 181 TYR A C 1
ATOM 1393 O O . TYR A 1 181 ? 5.006 -11.482 -2.175 1.00 98.00 181 TYR A O 1
ATOM 1401 N N . LEU A 1 182 ? 5.167 -12.993 -3.840 1.00 97.38 182 LEU A N 1
ATOM 1402 C CA . LEU A 1 182 ? 3.742 -12.933 -4.189 1.00 97.38 182 LEU A CA 1
ATOM 1403 C C . LEU A 1 182 ? 2.849 -13.341 -3.013 1.00 97.38 182 LEU A C 1
ATOM 1405 O O . LEU A 1 182 ? 1.788 -12.746 -2.823 1.00 97.38 182 LEU A O 1
ATOM 1409 N N . PHE A 1 183 ? 3.287 -14.295 -2.193 1.00 96.12 183 PHE A N 1
ATOM 1410 C CA . PHE A 1 183 ? 2.604 -14.651 -0.953 1.00 96.12 183 PHE A CA 1
ATOM 1411 C C . PHE A 1 183 ? 2.665 -13.509 0.072 1.00 96.12 183 PHE A C 1
ATOM 1413 O O . PHE A 1 183 ? 1.626 -13.053 0.552 1.00 96.12 183 PHE A O 1
ATOM 1420 N N . ARG A 1 184 ? 3.865 -12.982 0.358 1.00 97.12 184 ARG A N 1
ATOM 1421 C CA . ARG A 1 184 ? 4.046 -11.915 1.359 1.00 97.12 184 ARG A CA 1
ATOM 1422 C C . ARG A 1 184 ? 3.249 -10.653 1.025 1.00 97.12 184 ARG A C 1
ATOM 1424 O O . ARG A 1 184 ? 2.551 -10.138 1.891 1.00 97.12 184 ARG A O 1
ATOM 1431 N N . VAL A 1 185 ? 3.271 -10.189 -0.227 1.00 97.62 185 VAL A N 1
ATOM 1432 C CA . VAL A 1 185 ? 2.526 -8.979 -0.624 1.00 97.62 185 VAL A CA 1
ATOM 1433 C C . VAL A 1 185 ? 1.008 -9.175 -0.527 1.00 97.62 185 VAL A C 1
ATOM 1435 O O . VAL A 1 185 ? 0.280 -8.235 -0.214 1.00 97.62 185 VAL A O 1
ATOM 1438 N N . GLN A 1 186 ? 0.503 -10.396 -0.743 1.00 96.56 186 GLN A N 1
ATOM 1439 C CA . GLN A 1 186 ? -0.911 -10.709 -0.512 1.00 96.56 186 GLN A CA 1
ATOM 1440 C C . GLN A 1 186 ? -1.274 -10.590 0.973 1.00 96.56 186 GLN A C 1
ATOM 1442 O O . GLN A 1 186 ? -2.324 -10.026 1.285 1.00 96.56 186 GLN A O 1
ATOM 1447 N N . GLU A 1 187 ? -0.408 -11.048 1.879 1.00 94.69 187 GLU A N 1
ATOM 1448 C CA . GLU A 1 187 ? -0.609 -10.883 3.322 1.00 94.69 187 GLU A CA 1
ATOM 1449 C C . GLU A 1 187 ? -0.534 -9.416 3.757 1.00 94.69 187 GLU A C 1
ATOM 1451 O O . GLU A 1 187 ? -1.398 -8.953 4.500 1.00 94.69 187 GLU A O 1
ATOM 1456 N N . GLU A 1 188 ? 0.409 -8.640 3.229 1.00 95.81 188 GLU A N 1
ATOM 1457 C CA . GLU A 1 188 ? 0.489 -7.192 3.471 1.00 95.81 188 GLU A CA 1
ATOM 1458 C C . GLU A 1 188 ? -0.794 -6.472 3.024 1.00 95.81 188 GLU A C 1
ATOM 1460 O O . GLU A 1 188 ? -1.392 -5.690 3.769 1.00 95.81 188 GLU A O 1
ATOM 1465 N N . LEU A 1 189 ? -1.291 -6.805 1.830 1.00 94.69 189 LEU A N 1
ATOM 1466 C CA . LEU A 1 189 ? -2.555 -6.287 1.310 1.00 94.69 189 LEU A CA 1
ATOM 1467 C C . LEU A 1 189 ? -3.746 -6.708 2.180 1.00 94.69 189 LEU A C 1
ATOM 1469 O O . LEU A 1 189 ? -4.641 -5.894 2.433 1.00 94.69 189 LEU A O 1
ATOM 1473 N N . ARG A 1 190 ? -3.754 -7.947 2.683 1.00 91.50 190 ARG A N 1
ATOM 1474 C CA . ARG A 1 190 ? -4.769 -8.440 3.623 1.00 91.50 190 ARG A CA 1
ATOM 1475 C C . ARG A 1 190 ? -4.745 -7.654 4.932 1.00 91.50 190 ARG A C 1
ATOM 1477 O O . ARG A 1 190 ? -5.803 -7.256 5.420 1.00 91.50 190 ARG A O 1
ATOM 1484 N N . LEU A 1 191 ? -3.562 -7.365 5.472 1.00 90.19 191 LEU A N 1
ATOM 1485 C CA . LEU A 1 191 ? -3.385 -6.559 6.684 1.00 90.19 191 LEU A CA 1
ATOM 1486 C C . LEU A 1 191 ? -3.833 -5.098 6.503 1.00 90.19 191 LEU A C 1
ATOM 1488 O O . LEU A 1 191 ? -4.237 -4.463 7.483 1.00 90.19 191 LEU A O 1
ATOM 1492 N N . LYS A 1 192 ? -3.844 -4.601 5.258 1.00 90.75 192 LYS A N 1
ATOM 1493 C CA . LYS A 1 192 ? -4.422 -3.308 4.840 1.00 90.75 192 LYS A CA 1
ATOM 1494 C C . LYS A 1 192 ? -5.914 -3.390 4.471 1.00 90.75 192 LYS A C 1
ATOM 1496 O O . LYS A 1 192 ? -6.491 -2.408 4.010 1.00 90.75 192 LYS A O 1
ATOM 1501 N N . GLY A 1 193 ? -6.564 -4.534 4.685 1.00 88.69 193 GLY A N 1
ATOM 1502 C CA . GLY A 1 193 ? -8.009 -4.706 4.505 1.00 88.69 193 GLY A CA 1
ATOM 1503 C C . GLY A 1 193 ? -8.442 -5.064 3.086 1.00 88.69 193 GLY A C 1
ATOM 1504 O O . GLY A 1 193 ? -9.614 -4.883 2.736 1.00 88.69 193 GLY A O 1
ATOM 1505 N N . MET A 1 194 ? -7.526 -5.557 2.243 1.00 89.25 194 MET A N 1
ATOM 1506 C CA . MET A 1 194 ? -7.892 -6.135 0.950 1.00 89.25 194 MET A CA 1
ATOM 1507 C C . MET A 1 194 ? -8.332 -7.595 1.132 1.00 89.25 194 MET A C 1
ATOM 1509 O O . MET A 1 194 ? -7.556 -8.414 1.625 1.00 89.25 194 MET A O 1
ATOM 1513 N N . PRO A 1 195 ? -9.552 -7.970 0.719 1.00 79.25 195 PRO A N 1
ATOM 1514 C CA . PRO A 1 195 ? -9.978 -9.359 0.794 1.00 79.25 195 PRO A CA 1
ATOM 1515 C C . PRO A 1 195 ? -9.211 -10.207 -0.233 1.00 79.25 195 PRO A C 1
ATOM 1517 O O . PRO A 1 195 ? -9.149 -9.869 -1.415 1.00 79.25 195 PRO A O 1
ATOM 1520 N N . LEU A 1 196 ? -8.659 -11.344 0.206 1.00 69.38 196 LEU A N 1
ATOM 1521 C CA . LEU A 1 196 ? -7.965 -12.297 -0.677 1.00 69.38 196 LEU A CA 1
ATOM 1522 C C . LEU A 1 196 ? -8.916 -13.022 -1.643 1.00 69.38 196 LEU A C 1
ATOM 1524 O O . LEU A 1 196 ? -8.485 -13.525 -2.684 1.00 69.38 196 LEU A O 1
ATOM 1528 N N . LYS A 1 197 ? -10.211 -13.052 -1.310 1.00 65.31 197 LYS A N 1
ATOM 1529 C CA . LYS A 1 197 ? -11.289 -13.403 -2.233 1.00 65.31 197 LYS A CA 1
ATOM 1530 C C . LYS A 1 197 ? -11.677 -12.129 -2.975 1.00 65.31 197 LYS A C 1
ATOM 1532 O O . LYS A 1 197 ? -12.253 -11.214 -2.395 1.00 65.31 197 LYS A O 1
ATOM 1537 N N . LEU A 1 198 ? -11.312 -12.049 -4.248 1.00 55.62 198 LEU A N 1
ATOM 1538 C CA . LEU A 1 198 ? -11.839 -11.002 -5.111 1.00 55.62 198 LEU A CA 1
ATOM 1539 C C . LEU A 1 198 ? -13.317 -11.303 -5.338 1.00 55.62 198 LEU A C 1
ATOM 1541 O O . LEU A 1 198 ? -13.645 -12.403 -5.777 1.00 55.62 198 LEU A O 1
ATOM 1545 N N . ASP A 1 199 ? -14.186 -10.338 -5.047 1.00 45.09 199 ASP A N 1
ATOM 1546 C CA . ASP A 1 199 ? -15.589 -10.423 -5.446 1.00 45.09 199 ASP A CA 1
ATOM 1547 C C . ASP A 1 199 ? -15.657 -10.767 -6.936 1.00 45.09 199 ASP A C 1
ATOM 1549 O O . ASP A 1 199 ? -14.887 -10.217 -7.733 1.00 45.09 199 ASP A O 1
ATOM 1553 N N . ASN A 1 200 ? -16.541 -11.699 -7.296 1.00 37.56 200 ASN A N 1
ATOM 1554 C CA . ASN A 1 200 ? -16.782 -12.097 -8.677 1.00 37.56 200 ASN A CA 1
ATOM 1555 C C . ASN A 1 200 ? -17.232 -10.867 -9.471 1.00 37.56 200 ASN A C 1
ATOM 1557 O O . ASN A 1 200 ? -18.417 -10.543 -9.529 1.00 37.56 200 ASN A O 1
ATOM 1561 N N . VAL A 1 201 ? -16.280 -10.161 -10.080 1.00 42.75 201 VAL A N 1
ATOM 1562 C CA . VAL A 1 201 ? -16.584 -9.139 -11.072 1.00 42.75 201 VAL A CA 1
ATOM 1563 C C . VAL A 1 201 ? -17.272 -9.880 -12.208 1.00 42.75 201 VAL A C 1
ATOM 1565 O O . VAL A 1 201 ? -16.672 -10.760 -12.829 1.00 42.75 201 VAL A O 1
ATOM 1568 N N . LYS A 1 202 ? -18.545 -9.559 -12.454 1.00 32.31 202 LYS A N 1
ATOM 1569 C CA . LYS A 1 202 ? -19.242 -9.958 -13.676 1.00 32.31 202 LYS A CA 1
ATOM 1570 C C . LYS A 1 202 ? -18.436 -9.376 -14.834 1.00 32.31 202 LYS A C 1
ATOM 1572 O O . LYS A 1 202 ? -18.521 -8.188 -15.119 1.00 32.31 202 LYS A O 1
ATOM 1577 N N . VAL A 1 203 ? -17.570 -10.190 -15.431 1.00 38.94 203 VAL A N 1
ATOM 1578 C CA . VAL A 1 203 ? -16.844 -9.807 -16.638 1.00 38.94 203 VAL A CA 1
ATOM 1579 C C . VAL A 1 203 ? -17.885 -9.733 -17.743 1.00 38.94 203 VAL A C 1
ATOM 1581 O O . VAL A 1 203 ? -18.445 -10.761 -18.133 1.00 38.94 203 VAL A O 1
ATOM 1584 N N . ASP A 1 204 ? -18.155 -8.522 -18.220 1.00 36.28 204 ASP A N 1
ATOM 1585 C CA . ASP A 1 204 ? -18.955 -8.307 -19.416 1.00 36.28 204 ASP A CA 1
ATOM 1586 C C . ASP A 1 204 ? -18.332 -9.104 -20.567 1.00 36.28 204 ASP A C 1
ATOM 1588 O O . ASP A 1 204 ? -17.186 -8.889 -20.966 1.00 36.28 204 ASP A O 1
ATOM 1592 N N . ARG A 1 205 ? -19.074 -10.088 -21.082 1.00 39.88 205 ARG A N 1
ATOM 1593 C CA . ARG A 1 205 ? -18.595 -11.059 -22.082 1.00 39.88 205 ARG A CA 1
ATOM 1594 C C . ARG A 1 205 ? -18.357 -10.450 -23.473 1.00 39.88 205 ARG A C 1
ATOM 1596 O O . ARG A 1 205 ? -18.017 -11.177 -24.403 1.00 39.88 205 ARG A O 1
ATOM 1603 N N . LYS A 1 206 ? -18.482 -9.134 -23.648 1.00 38.88 206 LYS A N 1
ATOM 1604 C CA . LYS A 1 206 ? -18.279 -8.453 -24.933 1.00 38.88 206 LYS A CA 1
ATOM 1605 C C . LYS A 1 206 ? -16.853 -7.915 -25.059 1.00 38.88 206 LYS A C 1
ATOM 1607 O O . LYS A 1 206 ? -16.621 -6.732 -24.846 1.00 38.88 206 LYS A O 1
ATOM 1612 N N . LYS A 1 207 ? -15.928 -8.820 -25.410 1.00 39.50 207 LYS A N 1
ATOM 1613 C CA . LYS A 1 207 ? -14.663 -8.632 -26.170 1.00 39.50 207 LYS A CA 1
ATOM 1614 C C . LYS A 1 207 ? -13.648 -9.706 -25.751 1.00 39.50 207 LYS A C 1
ATOM 1616 O O . LYS A 1 207 ? -12.676 -9.436 -25.056 1.00 39.50 207 LYS A O 1
ATOM 1621 N N . ARG A 1 208 ? -13.862 -10.951 -26.189 1.00 38.97 208 ARG A N 1
ATOM 1622 C CA . ARG A 1 208 ? -12.770 -11.926 -26.343 1.00 38.97 208 ARG A CA 1
ATOM 1623 C C . ARG A 1 208 ? -12.485 -12.080 -27.826 1.00 38.97 208 ARG A C 1
ATOM 1625 O O . ARG A 1 208 ? -13.058 -12.952 -28.455 1.00 38.97 208 ARG A O 1
ATOM 1632 N N . ASN A 1 209 ? -11.586 -11.255 -28.346 1.00 34.69 209 ASN A N 1
ATOM 1633 C CA . ASN A 1 209 ? -10.754 -11.648 -29.474 1.00 34.69 209 ASN A CA 1
ATOM 1634 C C . ASN A 1 209 ? -9.304 -11.530 -28.995 1.00 34.69 209 ASN A C 1
ATOM 1636 O O . ASN A 1 209 ? -8.820 -10.430 -28.753 1.00 34.69 209 ASN A O 1
ATOM 1640 N N . GLY A 1 210 ? -8.659 -12.684 -28.793 1.00 38.81 210 GLY A N 1
ATOM 1641 C CA . GLY A 1 210 ? -7.207 -12.798 -28.637 1.00 38.81 210 GLY A CA 1
ATOM 1642 C C . GLY A 1 210 ? -6.625 -12.647 -27.225 1.00 38.81 210 GLY A C 1
ATOM 1643 O O . GLY A 1 210 ? -5.807 -11.763 -27.009 1.00 38.81 210 GLY A O 1
ATOM 1644 N N . LEU A 1 211 ? -6.936 -13.545 -26.280 1.00 36.06 211 LEU A N 1
ATOM 1645 C CA . LEU A 1 211 ? -6.046 -13.777 -25.128 1.00 36.06 211 LEU A CA 1
ATOM 1646 C C . LEU A 1 211 ? -5.724 -15.266 -24.975 1.00 36.06 211 LEU A C 1
ATOM 1648 O O . LEU A 1 211 ? -6.617 -16.111 -24.919 1.00 36.06 211 LEU A O 1
ATOM 1652 N N . ARG A 1 212 ? -4.417 -15.555 -24.940 1.00 44.03 212 ARG A N 1
ATOM 1653 C CA . ARG A 1 212 ? -3.826 -16.887 -24.776 1.00 44.03 212 ARG A CA 1
ATOM 1654 C C . ARG A 1 212 ? -4.202 -17.480 -23.415 1.00 44.03 212 ARG A C 1
ATOM 1656 O O . ARG A 1 212 ? -4.303 -16.772 -22.418 1.00 44.03 212 ARG A O 1
ATOM 1663 N N . ASN A 1 213 ? -4.391 -18.795 -23.422 1.00 33.41 213 ASN A N 1
ATOM 1664 C CA . ASN A 1 213 ? -4.746 -19.639 -22.283 1.00 33.41 213 ASN A CA 1
ATOM 1665 C C . ASN A 1 213 ? -3.810 -19.387 -21.074 1.00 33.41 213 ASN A C 1
ATOM 1667 O O . ASN A 1 213 ? -2.590 -19.417 -21.269 1.00 33.41 213 ASN A O 1
ATOM 1671 N N . PRO A 1 214 ? -4.317 -19.147 -19.847 1.00 40.12 214 PRO A N 1
ATOM 1672 C CA . PRO A 1 214 ? -3.465 -18.992 -18.672 1.00 40.12 214 PRO A CA 1
ATOM 1673 C C . PRO A 1 214 ? -2.754 -20.315 -18.372 1.00 40.12 214 PRO A C 1
ATOM 1675 O O . PRO A 1 214 ? -3.370 -21.291 -17.950 1.00 40.12 214 PRO A O 1
ATOM 1678 N N . LYS A 1 215 ? -1.439 -20.356 -18.600 1.00 43.50 215 LYS A N 1
ATOM 1679 C CA . LYS A 1 215 ? -0.598 -21.466 -18.145 1.00 43.50 215 LYS A CA 1
ATOM 1680 C C . LYS A 1 215 ? -0.483 -21.391 -16.619 1.00 43.50 215 LYS A C 1
ATOM 1682 O O . LYS A 1 215 ? -0.137 -20.344 -16.074 1.00 43.50 215 LYS A O 1
ATOM 1687 N N . ASN A 1 216 ? -0.791 -22.497 -15.942 1.00 40.75 216 ASN A N 1
ATOM 1688 C CA . ASN A 1 216 ? -0.540 -22.673 -14.514 1.00 40.75 216 ASN A CA 1
ATOM 1689 C C . ASN A 1 216 ? 0.970 -22.566 -14.256 1.00 40.75 216 ASN A C 1
ATOM 1691 O O . ASN A 1 216 ? 1.721 -23.475 -14.593 1.00 40.75 216 ASN A O 1
ATOM 1695 N N . CYS A 1 217 ? 1.410 -21.470 -13.642 1.00 41.69 217 CYS A N 1
ATOM 1696 C CA . CYS A 1 217 ? 2.739 -21.361 -13.043 1.00 41.69 217 CYS A CA 1
ATOM 1697 C C . CYS A 1 217 ? 2.654 -21.828 -11.586 1.00 41.69 217 CYS A C 1
ATOM 1699 O O . CYS A 1 217 ? 2.737 -21.020 -10.670 1.00 41.69 217 CYS A O 1
ATOM 1701 N N . LEU A 1 218 ? 2.415 -23.120 -11.367 1.00 38.47 218 LEU A N 1
ATOM 1702 C CA . LEU A 1 218 ? 2.693 -23.746 -10.077 1.00 38.47 218 LEU A CA 1
ATOM 1703 C C . LEU A 1 218 ? 4.014 -24.491 -10.250 1.00 38.47 218 LEU A C 1
ATOM 1705 O O . LEU A 1 218 ? 4.049 -25.531 -10.902 1.00 38.47 218 LEU A O 1
ATOM 1709 N N . SER A 1 219 ? 5.109 -23.944 -9.721 1.00 39.66 219 SER A N 1
ATOM 1710 C CA . SER A 1 219 ? 6.306 -24.752 -9.509 1.00 39.66 219 SER A CA 1
ATOM 1711 C C . SER A 1 219 ? 5.999 -25.742 -8.382 1.00 39.66 219 SER A C 1
ATOM 1713 O O . SER A 1 219 ? 5.489 -25.382 -7.320 1.00 39.66 219 SER A O 1
ATOM 1715 N N . VAL A 1 220 ? 6.267 -27.019 -8.639 1.00 37.00 220 VAL A N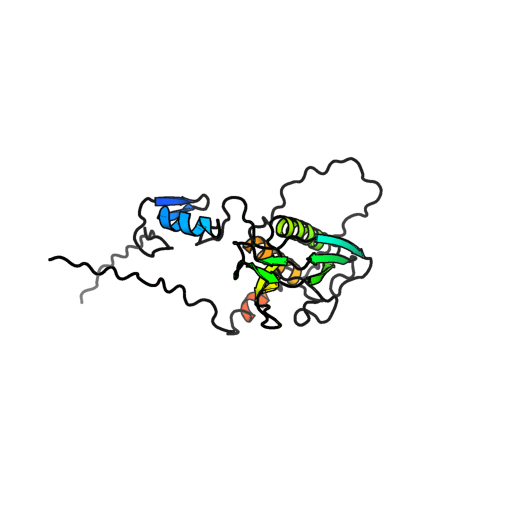 1
ATOM 1716 C CA . VAL A 1 220 ? 5.855 -28.183 -7.832 1.00 37.00 220 VAL A CA 1
ATOM 1717 C C . VAL A 1 220 ? 6.605 -28.279 -6.482 1.00 37.00 220 VAL A C 1
ATOM 1719 O O . VAL A 1 220 ? 6.492 -29.266 -5.774 1.00 37.00 220 VAL A O 1
ATOM 1722 N N . HIS A 1 221 ? 7.303 -27.223 -6.051 1.00 40.16 221 HIS A N 1
ATOM 1723 C CA . HIS A 1 221 ? 8.043 -27.180 -4.780 1.00 40.16 221 HIS A CA 1
ATOM 1724 C C . HIS A 1 221 ? 7.463 -26.212 -3.730 1.00 40.16 221 HIS A C 1
ATOM 1726 O O . HIS A 1 221 ? 7.976 -26.113 -2.621 1.00 40.16 221 HIS A O 1
ATOM 1732 N N . HIS A 1 222 ? 6.356 -25.521 -4.027 1.00 43.88 222 HIS A N 1
ATOM 1733 C CA . HIS A 1 222 ? 5.903 -24.364 -3.240 1.00 43.88 222 HIS A CA 1
ATOM 1734 C C . HIS A 1 222 ? 5.196 -24.666 -1.900 1.00 43.88 222 HIS A C 1
ATOM 1736 O O . HIS A 1 222 ? 4.886 -23.732 -1.166 1.00 43.88 222 HIS A O 1
ATOM 1742 N N . LYS A 1 223 ? 4.895 -25.927 -1.563 1.00 34.84 223 LYS A N 1
ATOM 1743 C CA . LYS A 1 223 ? 4.166 -26.254 -0.316 1.00 34.84 223 LYS A CA 1
ATOM 1744 C C . LYS A 1 223 ? 5.045 -26.837 0.788 1.00 34.84 223 LYS A C 1
ATOM 1746 O O . LYS A 1 223 ? 4.841 -26.494 1.948 1.00 34.84 223 LYS A O 1
ATOM 1751 N N . ASP A 1 224 ? 6.055 -27.630 0.439 1.00 32.38 224 ASP A N 1
ATOM 1752 C CA . ASP A 1 224 ? 6.797 -28.415 1.436 1.00 32.38 224 ASP A CA 1
ATOM 1753 C C . ASP A 1 224 ? 8.064 -27.716 1.958 1.00 32.38 224 ASP A C 1
ATOM 1755 O O . ASP A 1 224 ? 8.602 -28.090 3.001 1.00 32.38 224 ASP A O 1
ATOM 1759 N N . GLU A 1 225 ? 8.540 -26.675 1.270 1.00 35.97 225 GLU A N 1
ATOM 1760 C CA . GLU A 1 225 ? 9.730 -25.913 1.675 1.00 35.97 225 GLU A CA 1
ATOM 1761 C C . GLU A 1 225 ? 9.381 -24.679 2.529 1.00 35.97 225 GLU A C 1
ATOM 1763 O O . GLU A 1 225 ? 10.135 -24.301 3.427 1.00 35.97 225 GLU A O 1
ATOM 1768 N N . VAL A 1 226 ? 8.180 -24.113 2.344 1.00 41.41 226 VAL A N 1
ATOM 1769 C CA . VAL A 1 226 ? 7.677 -22.965 3.125 1.00 41.41 226 VAL A CA 1
ATOM 1770 C C . VAL A 1 226 ? 7.480 -23.345 4.597 1.00 41.41 226 VAL A C 1
ATOM 1772 O O . VAL A 1 226 ? 7.870 -22.583 5.477 1.00 41.41 226 VAL A O 1
ATOM 1775 N N . MET A 1 227 ? 7.014 -24.569 4.873 1.00 35.84 227 MET A N 1
ATOM 1776 C CA . MET A 1 227 ? 6.857 -25.084 6.243 1.00 35.84 227 MET A CA 1
ATOM 1777 C C . MET A 1 227 ? 8.200 -25.333 6.955 1.00 35.84 227 MET A C 1
ATOM 1779 O O . MET A 1 227 ? 8.245 -25.382 8.181 1.00 35.84 227 MET A O 1
ATOM 1783 N N . ARG A 1 228 ? 9.315 -25.480 6.218 1.00 37.31 228 ARG A N 1
AT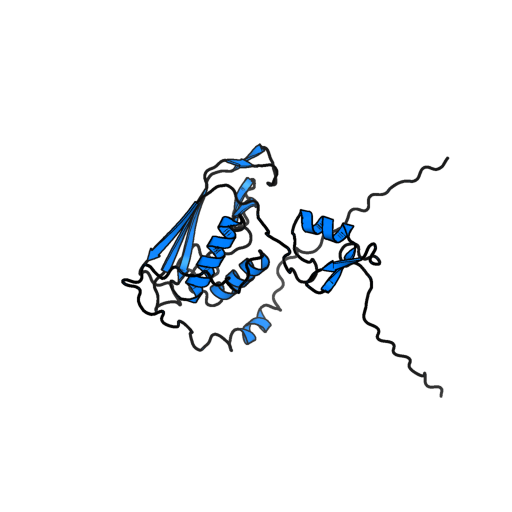OM 1784 C CA . ARG A 1 228 ? 10.655 -25.651 6.815 1.00 37.31 228 ARG A CA 1
ATOM 1785 C C . ARG A 1 228 ? 11.350 -24.319 7.104 1.00 37.31 228 ARG A C 1
ATOM 1787 O O . ARG A 1 228 ? 12.156 -24.247 8.027 1.00 37.31 228 ARG A O 1
ATOM 1794 N N . HIS A 1 229 ? 11.010 -23.255 6.375 1.00 32.59 229 HIS A N 1
ATOM 1795 C CA . HIS A 1 229 ? 11.548 -21.908 6.608 1.00 32.59 229 HIS A CA 1
ATOM 1796 C C . HIS A 1 229 ? 10.832 -21.131 7.729 1.00 32.59 229 HIS A C 1
ATOM 1798 O O . HIS A 1 229 ? 11.428 -20.209 8.293 1.00 32.59 229 HIS A O 1
ATOM 1804 N N . GLU A 1 230 ? 9.615 -21.530 8.122 1.00 36.25 230 GLU A N 1
ATOM 1805 C CA . GLU A 1 230 ? 8.930 -20.979 9.307 1.00 36.25 230 GLU A CA 1
ATOM 1806 C C . GLU A 1 230 ? 9.716 -21.218 10.614 1.00 36.25 230 GLU A C 1
ATOM 1808 O O . GLU A 1 230 ? 9.642 -20.403 11.532 1.00 36.25 230 GLU A O 1
ATOM 1813 N N . ALA A 1 231 ? 10.554 -22.260 10.681 1.00 31.11 231 ALA A N 1
ATOM 1814 C CA . ALA A 1 231 ? 11.348 -22.579 11.871 1.00 31.11 231 ALA A CA 1
ATOM 1815 C C . ALA A 1 231 ? 12.651 -21.757 12.014 1.00 31.11 231 ALA A C 1
ATOM 1817 O O . ALA A 1 231 ? 13.168 -21.615 13.121 1.00 31.11 231 ALA A O 1
ATOM 1818 N N . VAL A 1 232 ? 13.189 -21.189 10.926 1.00 35.25 232 VAL A N 1
ATOM 1819 C CA . VAL A 1 232 ? 14.504 -20.504 10.937 1.00 35.25 232 VAL A CA 1
ATOM 1820 C C . VAL A 1 232 ? 14.370 -18.977 11.037 1.00 35.25 232 VAL A C 1
ATOM 1822 O O . VAL A 1 232 ? 15.269 -18.301 11.535 1.00 35.25 232 VAL A O 1
ATOM 1825 N N . LEU A 1 233 ? 13.228 -18.407 10.640 1.00 36.66 233 LEU A N 1
ATOM 1826 C CA . LEU A 1 233 ? 12.955 -16.973 10.817 1.00 36.66 233 LEU A CA 1
ATOM 1827 C C . LEU A 1 233 ? 12.400 -16.623 12.209 1.00 36.66 233 LEU A C 1
ATOM 1829 O O . LEU A 1 233 ? 12.410 -15.454 12.584 1.00 36.66 233 LEU A O 1
ATOM 1833 N N . ALA A 1 234 ? 11.994 -17.620 13.002 1.00 32.44 234 ALA A N 1
ATOM 1834 C CA . ALA A 1 234 ? 11.565 -17.444 14.392 1.00 32.44 234 ALA A CA 1
ATOM 1835 C C . ALA A 1 234 ? 12.729 -17.222 15.388 1.00 32.44 234 ALA A C 1
ATOM 1837 O O . ALA A 1 234 ? 12.486 -16.942 16.559 1.00 32.44 234 ALA A O 1
ATOM 1838 N N . SER A 1 235 ? 13.990 -17.335 14.949 1.00 30.67 235 SER A N 1
ATOM 1839 C CA . SER A 1 235 ? 15.172 -17.383 15.828 1.00 30.67 235 SER A CA 1
ATOM 1840 C C . SER A 1 235 ? 16.228 -16.297 15.570 1.00 30.67 235 SER A C 1
ATOM 1842 O O . SER A 1 235 ? 17.317 -16.351 16.141 1.00 30.67 235 SER A O 1
ATOM 1844 N N . ARG A 1 236 ? 15.924 -15.258 14.777 1.00 30.22 236 ARG A N 1
ATOM 1845 C CA . ARG A 1 236 ? 16.812 -14.089 14.609 1.00 30.22 236 ARG A CA 1
ATOM 1846 C C . ARG A 1 236 ? 16.214 -12.840 15.279 1.00 30.22 236 ARG A C 1
ATOM 1848 O O . ARG A 1 236 ? 15.172 -12.369 14.830 1.00 30.22 236 ARG A O 1
ATOM 1855 N N . PRO A 1 237 ? 16.853 -12.270 16.317 1.00 32.19 237 PRO A N 1
ATOM 1856 C CA . PRO A 1 237 ? 16.329 -11.106 17.028 1.00 32.19 237 PRO A CA 1
ATOM 1857 C C . PRO A 1 237 ? 16.724 -9.807 16.313 1.00 32.19 237 PRO A C 1
ATOM 1859 O O . PRO A 1 237 ? 17.910 -9.516 16.214 1.00 32.19 237 PRO A O 1
ATOM 1862 N N . TRP A 1 238 ? 15.756 -9.016 15.836 1.00 31.42 238 TRP A N 1
ATOM 1863 C CA . TRP A 1 238 ? 15.975 -7.683 15.237 1.00 31.42 238 TRP A CA 1
ATOM 1864 C C . TRP A 1 238 ? 14.809 -6.729 15.596 1.00 31.42 238 TRP A C 1
ATOM 1866 O O . TRP A 1 238 ? 13.724 -7.194 15.941 1.00 31.42 238 TRP A O 1
ATOM 1876 N N . PRO A 1 239 ? 15.049 -5.404 15.653 1.00 26.59 239 PRO A N 1
ATOM 1877 C CA . PRO A 1 239 ? 15.001 -4.593 16.867 1.00 26.59 239 PRO A CA 1
ATOM 1878 C C . PRO A 1 239 ? 13.598 -4.120 17.267 1.00 26.59 239 PRO A C 1
ATOM 1880 O O . PRO A 1 239 ? 12.736 -3.835 16.442 1.00 26.59 239 PRO A O 1
ATOM 1883 N N . SER A 1 240 ? 13.430 -3.969 18.579 1.00 35.12 240 SER A N 1
ATOM 1884 C CA . SER A 1 240 ? 12.265 -3.482 19.318 1.00 35.12 240 SER A CA 1
ATOM 1885 C C . SER A 1 240 ? 11.529 -2.290 18.687 1.00 35.12 240 SER A C 1
ATOM 1887 O O . SER A 1 240 ? 11.842 -1.141 18.985 1.00 35.12 240 SER A O 1
ATOM 1889 N N . ILE A 1 241 ? 10.461 -2.545 17.929 1.00 32.16 241 ILE A N 1
ATOM 1890 C CA . ILE A 1 241 ? 9.380 -1.572 17.688 1.00 32.16 241 ILE A CA 1
ATOM 1891 C C . ILE A 1 241 ? 8.035 -2.299 17.787 1.00 32.16 241 ILE A C 1
ATOM 1893 O O . ILE A 1 241 ? 7.344 -2.446 16.797 1.00 32.16 241 ILE A O 1
ATOM 1897 N N . VAL A 1 242 ? 7.683 -2.779 18.987 1.00 31.86 242 VAL A N 1
ATOM 1898 C CA . VAL A 1 242 ? 6.315 -2.728 19.555 1.00 31.86 242 VAL A CA 1
ATOM 1899 C C . VAL A 1 242 ? 6.422 -2.869 21.083 1.00 31.86 242 VAL A C 1
ATOM 1901 O O . VAL A 1 242 ? 6.068 -3.884 21.668 1.00 31.86 242 VAL A O 1
ATOM 1904 N N . ARG A 1 243 ? 6.924 -1.842 21.768 1.00 34.34 243 ARG A N 1
ATOM 1905 C CA . ARG A 1 243 ? 6.550 -1.560 23.163 1.00 34.34 243 ARG A CA 1
ATOM 1906 C C . ARG A 1 243 ? 6.612 -0.057 23.338 1.00 34.34 243 ARG A C 1
ATOM 1908 O O . ARG A 1 243 ? 7.703 0.473 23.473 1.00 34.34 243 ARG A O 1
ATOM 1915 N N . HIS A 1 244 ? 5.458 0.596 23.246 1.00 26.83 244 HIS A N 1
ATOM 1916 C CA . HIS A 1 244 ? 5.031 1.751 24.046 1.00 26.83 244 HIS A CA 1
ATOM 1917 C C . HIS A 1 244 ? 3.696 2.258 23.478 1.00 26.83 244 HIS A C 1
ATOM 1919 O O . HIS A 1 244 ? 3.623 3.275 22.802 1.00 26.83 244 HIS A O 1
ATOM 1925 N N . CYS A 1 245 ? 2.612 1.553 23.798 1.00 26.73 245 CYS A N 1
ATOM 1926 C CA . CYS A 1 245 ? 1.362 2.240 24.106 1.00 26.73 245 CYS A CA 1
ATOM 1927 C C . CYS A 1 245 ? 1.321 2.358 25.635 1.00 26.73 245 CYS A C 1
ATOM 1929 O O . CYS A 1 245 ? 0.660 1.584 26.317 1.00 26.73 245 CYS A O 1
ATOM 1931 N N . ARG A 1 246 ? 2.124 3.274 26.198 1.00 27.91 246 ARG A N 1
ATOM 1932 C CA . ARG A 1 246 ? 1.826 3.801 27.533 1.00 27.91 246 ARG A CA 1
ATOM 1933 C C . ARG A 1 246 ? 0.725 4.824 27.318 1.00 27.91 246 ARG A C 1
ATOM 1935 O O . ARG A 1 246 ? 0.986 5.924 26.837 1.00 27.91 246 ARG A O 1
ATOM 1942 N N . VAL A 1 247 ? -0.499 4.433 27.647 1.00 29.50 247 VAL A N 1
ATOM 1943 C CA . VAL A 1 247 ? -1.572 5.375 27.949 1.00 29.50 247 VAL A CA 1
ATOM 1944 C C . VAL A 1 247 ? -1.027 6.284 29.051 1.00 29.50 247 VAL A C 1
ATOM 1946 O O . VAL A 1 247 ? -0.721 5.818 30.148 1.00 29.50 247 VAL A O 1
ATOM 1949 N N . ARG A 1 248 ? -0.798 7.566 28.746 1.00 27.50 248 ARG A N 1
ATOM 1950 C CA . ARG A 1 248 ? -0.594 8.570 29.792 1.00 27.50 248 ARG A CA 1
ATOM 1951 C C . ARG A 1 248 ? -1.915 8.660 30.547 1.00 27.50 248 ARG A C 1
ATOM 1953 O O . ARG A 1 248 ? -2.904 9.124 29.988 1.00 27.50 248 ARG A O 1
ATOM 1960 N N . ALA A 1 249 ? -1.919 8.174 31.784 1.00 28.08 249 ALA A N 1
ATOM 1961 C CA . ALA A 1 249 ? -2.965 8.474 32.743 1.00 28.08 249 ALA A CA 1
ATOM 1962 C C . ALA A 1 249 ? -3.055 10.000 32.889 1.00 28.08 249 ALA A C 1
ATOM 1964 O O . ALA A 1 249 ? -2.053 10.669 33.148 1.00 28.08 249 ALA A O 1
ATOM 1965 N N . ILE A 1 250 ? -4.246 10.541 32.651 1.00 30.14 250 ILE A N 1
ATOM 1966 C CA . ILE A 1 250 ? -4.602 11.907 33.016 1.00 30.14 250 ILE A CA 1
ATOM 1967 C C . ILE A 1 250 ? -4.884 11.859 34.516 1.00 30.14 250 ILE A C 1
ATOM 1969 O O . ILE A 1 250 ? -5.869 11.262 34.942 1.00 30.14 250 ILE A O 1
ATOM 1973 N N . SER A 1 251 ? -3.994 12.438 35.316 1.00 28.11 251 SER A N 1
ATOM 1974 C CA . SER A 1 251 ? -4.241 12.673 36.735 1.00 28.11 251 SER A CA 1
ATOM 1975 C C . SER A 1 251 ? -5.290 13.779 36.863 1.00 28.11 251 SER A C 1
ATOM 1977 O O . SER A 1 251 ? -4.980 14.948 36.647 1.00 28.11 251 SER A O 1
ATOM 1979 N N . PHE A 1 252 ? -6.529 13.422 37.195 1.00 29.16 252 PHE A N 1
ATOM 1980 C CA . PHE A 1 252 ? -7.480 14.372 37.768 1.00 29.16 252 PHE A CA 1
ATOM 1981 C C . PHE A 1 252 ? -7.171 14.482 39.262 1.00 29.16 252 PHE A C 1
ATOM 1983 O O . PHE A 1 252 ? -7.352 13.525 40.011 1.00 29.16 252 PHE A O 1
ATOM 1990 N N . GLY A 1 253 ? -6.645 15.633 39.680 1.00 26.16 253 GLY A N 1
ATOM 1991 C CA . GLY A 1 253 ? -6.616 16.007 41.087 1.00 26.16 253 GLY A CA 1
ATOM 1992 C C . GLY A 1 253 ? -8.009 16.465 41.497 1.00 26.16 253 GLY A C 1
ATOM 1993 O O . GLY A 1 253 ? -8.510 17.449 40.956 1.00 26.16 253 GLY A O 1
ATOM 1994 N N . CYS A 1 254 ? -8.629 15.751 42.433 1.00 27.61 254 CYS A N 1
ATOM 1995 C CA . CYS A 1 254 ? -9.752 16.274 43.197 1.00 27.61 254 CYS A CA 1
ATOM 1996 C C . CYS A 1 254 ? -9.220 17.365 44.141 1.00 27.61 254 CYS A C 1
ATOM 1998 O O . CYS A 1 254 ? -8.272 17.135 44.893 1.00 27.61 254 CYS A O 1
ATOM 2000 N N . HIS A 1 255 ? -9.806 18.556 44.079 1.00 29.31 255 HIS A N 1
ATOM 2001 C CA . HIS A 1 255 ? -9.835 19.489 45.200 1.00 29.31 255 HIS A CA 1
ATOM 2002 C C . HIS A 1 255 ? -11.248 19.415 45.764 1.00 29.31 255 HIS A C 1
ATOM 2004 O O . HIS A 1 255 ? -12.186 19.832 45.091 1.00 29.31 255 HIS A O 1
ATOM 2010 N N . ASP A 1 256 ? -11.369 18.869 46.969 1.00 31.00 256 ASP A N 1
ATOM 2011 C CA . ASP A 1 256 ? -12.511 19.100 47.843 1.00 31.00 256 ASP A CA 1
ATOM 2012 C C . ASP A 1 256 ? -12.012 19.982 48.995 1.00 31.00 256 ASP A C 1
ATOM 2014 O O . ASP A 1 256 ? -11.021 19.627 49.631 1.00 31.00 256 ASP A O 1
ATOM 2018 N N . ASN A 1 257 ? -12.692 21.126 49.157 1.00 32.22 257 ASN A N 1
ATOM 2019 C CA . ASN A 1 257 ? -12.752 22.071 50.289 1.00 32.22 257 ASN A CA 1
ATOM 2020 C C . ASN A 1 257 ? -11.538 22.248 51.213 1.00 32.22 257 ASN A C 1
ATOM 2022 O O . ASN A 1 257 ? -11.285 21.366 52.061 1.00 32.22 257 ASN A O 1
#

Foldseek 3Di:
DDDDDDDDDDDDDQCAAPQVRHRADCWDADPVRDIHNPVRLVVVCVPAQADPPPRAHDDAAAAAADDWDKDKDWAQPAFAVGPPFTKIKIKIWFAKDARPPRAPDGRDIEHIDMAIFMFTPAPLSVLLVVLVVVCVVRSQQWHAAAEPVPRDHRYIYGRQQQTQRDSDDEVVNSHDDDVCNSVVNLVSSVSSPRDSDDDPDPPPPPDPDDDDDRDDPDDPPPPPVVVVVVVVVVPDDDDDDDDDPPPPDDDDDDDDD

Radius of gyration: 24.02 Å; chains: 1; bounding box: 41×61×85 Å

InterPro domains:
  IPR001841 Zinc finger, RING-type [PF13923] (17-54)
  IPR001841 Zinc finger, RING-type [PS50089] (17-55)
  IPR001841 Zinc finger, RING-type [SM00184] (17-54)
  IPR013083 Zinc finger, RING/FYVE/PHD-type [G3DSA:3.30.40.10] (1-60)
  IPR017907 Zinc finger, RING-type, conserved site [PS00518] (32-41)
  IPR039396 Deltex, C-terminal [PF18102] (62-194)
  IPR039396 Deltex, C-terminal [cd09633] (63-193)
  IPR039398 Deltex family [PTHR12622] (14-193)
  IPR039399 Deltex, C-terminal domain superfamily [G3DSA:3.30.390.130] (61-194)

Organism: Gambusia affinis (NCBI:txid33528)

pLDDT: mean 78.66, std 27.1, range [26.16, 98.81]

Secondary structure (DSSP, 8-state):
---------------B-TTTSSBPSSEEE-TTS-EEEHHHHHHHHHH--B-TTT--B-S-----PPS-EEEEEEESPPPTT-TTS-EEEEEEEE--EE--TTSSSTT-EE--EEEEEEEESSHHHHHHHHHHHHHHHTT-SEEEE--TTT--SSEEEE-S------SSSTGGGT-S--TTHHHHHHHHHHHTT--SS-------SS--SS---------TTTTTTHHHHTTTGGG------S---------------

Sequence (257 aa):
MENPANNSKHADSTGDCAICLERIQRKKTLKCQHSFCSECIDSVFRLKPACPICNTFYGVYTGTQPQGTMTVTHSFLKLPGFENCGSIVIQYNFPGGIQGAEHPNPGVRYSSTSRTAYLPDCAEGQKVLRLLRKAFNRRLTFTVGRSATTGLNNVITWNDIHHKTSINGGPESFGYPDPAYLFRVQEELRLKGMPLKLDNVKVDRKKRNGLRNPKNCLSVHHKDEVMRHEAVLASRPWPSIVRHCRVRAISFGCHDN